Protein AF-A0A2U9PX08-F1 (afdb_monomer)

Radius of gyration: 21.11 Å; Cα contacts (8 Å, |Δi|>4): 471; chains: 1; bounding box: 50×36×56 Å

pLDDT: mean 86.3, std 11.14, range [47.19, 97.56]

Solvent-accessible surface area (backbone atoms only — not comparable to full-atom values): 11850 Å² total; per-residue (Å²): 97,76,39,88,88,79,72,41,75,40,59,62,77,61,56,97,76,46,43,80,46,73,73,50,68,29,83,61,20,35,36,26,34,36,42,61,94,69,86,61,46,22,31,39,28,20,33,72,70,21,47,73,29,56,65,66,38,71,76,33,41,78,66,84,88,60,79,48,58,55,49,35,34,42,98,86,28,32,38,38,33,45,67,59,29,46,78,67,43,76,44,76,55,55,53,72,47,67,59,90,67,33,39,32,35,23,57,71,76,37,83,90,67,31,44,30,38,30,24,37,61,94,74,50,48,70,59,59,70,29,70,65,62,66,95,24,56,58,49,70,58,100,52,42,34,33,33,27,57,85,58,76,66,41,65,46,28,36,34,34,26,33,69,80,78,57,45,74,75,50,73,41,68,43,85,30,58,51,39,42,54,49,59,57,90,96,41,41,39,31,38,34,35,82,50,83,46,78,45,70,63,53,62,94,93,49,80,58,88,130

Secondary structure (DSSP, 8-state):
-B-TTT-PBPP-S--TT-EEEEEEEETTEEEEEEE-SSS--EEEEEETTS-EEEEEEET-BPPSS-SSS-EEEETTEEEEE-TTS-EEEEE-SSEEEEETTEEEEE-S--SSS--EEEEETTT--EEEEE---GGGEEEE-SSEEEE---STT-SEEEEEEETTT--EEEEEE-SSTT--EEEETTEEEEE-TTS--EEEE--TTSPPP-

Nearest PDB structures (foldseek):
  6l8a-assembly2_D  TM=4.371E-01  e=5.439E-05  Acidithiobacillus ferrooxidans
  5oql-assembly1_O  TM=3.753E-01  e=8.846E-03  Thermochaetoides thermophila DSM 1495
  8cdd-assembly1_B  TM=2.851E-01  e=1.422E-01  Plasmodium falciparum 3D7
  8cde-assembly1_B  TM=2.878E-01  e=8.170E-01  Plasmodium falciparum 3D7
  4dxa-assembly1_B  TM=5.254E-01  e=9.646E+00  Homo sapiens

InterPro domains:
  IPR060380 Conjugation-associated, 9-bladed beta-propeller domain [PF27095] (1-204)

Structure (m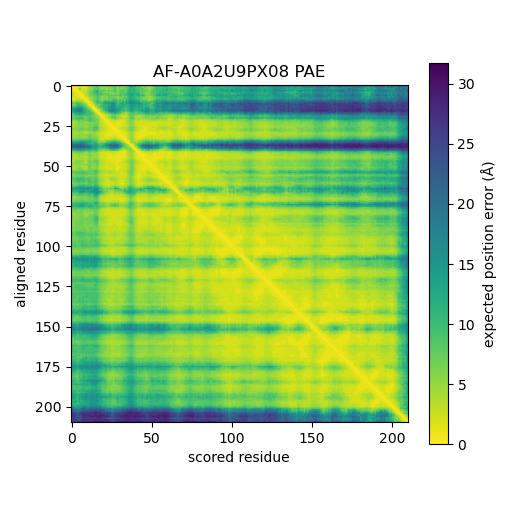mCIF, N/CA/C/O backbone):
data_AF-A0A2U9PX08-F1
#
_entry.id   AF-A0A2U9PX08-F1
#
loop_
_atom_site.group_PDB
_atom_site.id
_atom_site.type_symbol
_atom_site.label_atom_id
_atom_site.label_alt_id
_atom_site.label_comp_id
_atom_site.label_asym_id
_atom_site.label_entity_id
_atom_site.label_seq_id
_atom_site.pdbx_PDB_ins_code
_atom_site.Cartn_x
_atom_site.Cartn_y
_atom_site.Cartn_z
_atom_site.occupancy
_atom_site.B_iso_or_equiv
_atom_site.auth_seq_id
_atom_site.auth_comp_id
_atom_site.auth_asym_id
_atom_site.auth_atom_id
_atom_site.pdbx_PDB_model_num
ATOM 1 N N . MET A 1 1 ? 24.621 -6.751 -8.011 1.00 70.06 1 MET A N 1
ATOM 2 C CA . MET A 1 1 ? 23.696 -6.882 -6.849 1.00 70.06 1 MET A CA 1
ATOM 3 C C . MET A 1 1 ? 23.942 -8.217 -6.136 1.00 70.06 1 MET A C 1
ATOM 5 O O . MET A 1 1 ? 24.399 -9.135 -6.801 1.00 70.06 1 MET A O 1
ATOM 9 N N . PHE A 1 2 ? 23.685 -8.360 -4.828 1.00 70.12 2 PHE A N 1
ATOM 10 C CA . PHE A 1 2 ? 23.880 -9.628 -4.092 1.00 70.12 2 PHE A CA 1
ATOM 11 C C . PHE A 1 2 ? 22.540 -10.295 -3.751 1.00 70.12 2 PHE A C 1
ATOM 13 O O . PHE A 1 2 ? 21.652 -9.651 -3.194 1.00 70.12 2 PHE A O 1
ATOM 20 N N . SER A 1 3 ? 22.400 -11.581 -4.066 1.00 70.69 3 SER A N 1
ATOM 21 C CA . SER A 1 3 ? 21.234 -12.394 -3.724 1.00 70.69 3 SER A CA 1
ATOM 22 C C . SER A 1 3 ? 21.350 -12.927 -2.298 1.00 70.69 3 SER A C 1
ATOM 24 O O . SER A 1 3 ? 22.231 -13.724 -1.982 1.00 70.69 3 SER A O 1
ATOM 26 N N . VAL A 1 4 ? 20.409 -12.545 -1.434 1.00 74.94 4 VAL A N 1
ATOM 27 C CA . VAL A 1 4 ? 20.321 -13.072 -0.060 1.00 74.94 4 VAL A CA 1
ATOM 28 C C . VAL A 1 4 ? 19.767 -14.499 0.006 1.00 74.94 4 VAL A C 1
ATOM 30 O O . VAL A 1 4 ? 19.916 -15.162 1.026 1.00 74.94 4 VAL A O 1
ATOM 33 N N . LYS A 1 5 ? 19.135 -14.987 -1.071 1.00 74.69 5 LYS A N 1
ATOM 34 C CA . LYS A 1 5 ? 18.550 -16.335 -1.126 1.00 74.69 5 LYS A CA 1
ATOM 35 C C . LYS A 1 5 ? 19.620 -17.419 -1.258 1.00 74.69 5 LYS A C 1
ATOM 37 O O . LYS A 1 5 ? 19.486 -18.480 -0.659 1.00 74.69 5 LYS A O 1
ATOM 42 N N . ASP A 1 6 ? 20.640 -17.170 -2.076 1.00 78.94 6 ASP A N 1
ATOM 43 C CA . ASP A 1 6 ? 21.653 -18.166 -2.448 1.00 78.94 6 ASP A CA 1
ATOM 44 C C . ASP A 1 6 ? 23.100 -17.645 -2.406 1.00 78.94 6 ASP A C 1
ATOM 46 O O . ASP A 1 6 ? 24.027 -18.371 -2.761 1.00 78.94 6 ASP A O 1
ATOM 50 N N . GLY A 1 7 ? 23.313 -16.410 -1.947 1.00 75.12 7 GLY A N 1
ATOM 51 C CA . GLY A 1 7 ? 24.638 -15.846 -1.700 1.00 75.12 7 GLY A CA 1
ATOM 52 C C . GLY A 1 7 ? 25.426 -15.476 -2.957 1.00 75.12 7 GLY A C 1
ATOM 53 O O . GLY A 1 7 ? 26.641 -15.286 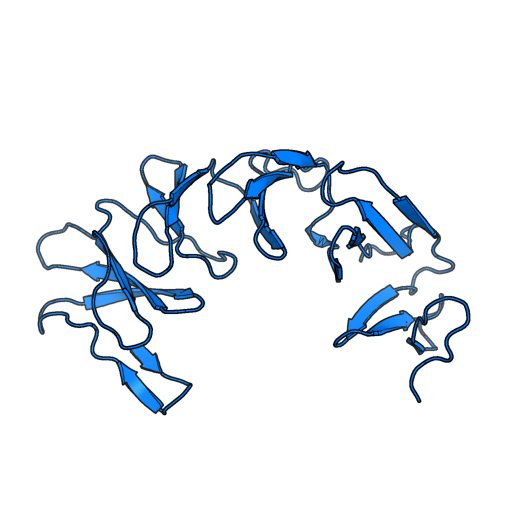-2.885 1.00 75.12 7 GLY A O 1
ATOM 54 N N . LYS A 1 8 ? 24.772 -15.408 -4.120 1.00 78.19 8 LYS A N 1
ATOM 55 C CA . LYS A 1 8 ? 25.436 -15.115 -5.393 1.00 78.19 8 LYS A CA 1
ATOM 56 C C . LYS A 1 8 ? 25.417 -13.631 -5.719 1.00 78.19 8 LYS A C 1
ATOM 58 O O . LYS A 1 8 ? 24.440 -12.928 -5.461 1.00 78.19 8 LYS A O 1
ATOM 63 N N . VAL A 1 9 ? 26.484 -13.165 -6.360 1.00 75.75 9 VAL A N 1
ATOM 64 C CA . VAL A 1 9 ? 26.458 -11.883 -7.066 1.00 75.75 9 VAL A CA 1
ATOM 65 C C . VAL A 1 9 ? 25.678 -12.096 -8.359 1.00 75.75 9 VAL A C 1
ATOM 67 O O . VAL A 1 9 ? 26.044 -12.935 -9.179 1.00 75.75 9 VAL A O 1
ATOM 70 N N . LEU A 1 10 ? 24.579 -11.367 -8.512 1.00 67.56 10 LEU A N 1
ATOM 71 C CA . LEU A 1 10 ? 23.796 -11.354 -9.738 1.00 67.56 10 LEU A CA 1
ATOM 72 C C . LEU A 1 10 ? 24.551 -10.527 -10.776 1.00 67.56 10 LEU A C 1
ATOM 74 O O . LEU A 1 10 ? 24.840 -9.350 -10.530 1.00 67.56 10 LEU A O 1
ATOM 78 N N . HIS A 1 11 ? 24.865 -11.164 -11.904 1.00 64.62 11 HIS A N 1
ATOM 79 C CA . HIS A 1 11 ? 25.290 -10.476 -13.114 1.00 64.62 11 HIS A CA 1
ATOM 80 C C . HIS A 1 11 ? 24.052 -9.848 -13.745 1.00 64.62 11 HIS A C 1
ATOM 82 O O . HIS A 1 11 ? 23.094 -10.534 -14.074 1.00 64.62 11 HIS A O 1
ATOM 88 N N . ASP A 1 12 ? 24.084 -8.537 -13.892 1.00 61.31 12 ASP A N 1
ATOM 89 C CA . ASP A 1 12 ? 22.998 -7.684 -14.376 1.00 61.31 12 ASP A CA 1
ATOM 90 C C . ASP A 1 12 ? 22.894 -7.640 -15.911 1.00 61.31 12 ASP A C 1
ATOM 92 O O . ASP A 1 12 ? 22.324 -6.714 -16.483 1.00 61.31 12 ASP A O 1
ATOM 96 N N . GLY A 1 13 ? 23.498 -8.606 -16.612 1.00 59.12 13 GLY A N 1
ATOM 97 C CA . GLY A 1 13 ? 23.546 -8.640 -18.077 1.00 59.12 13 GLY A CA 1
ATOM 98 C C . GLY A 1 13 ? 24.066 -7.346 -18.721 1.00 59.12 13 GLY A C 1
ATOM 99 O O . GLY A 1 13 ? 23.763 -7.089 -19.886 1.00 59.12 13 GLY A O 1
ATOM 100 N N . SER A 1 14 ? 24.765 -6.499 -17.963 1.00 58.88 14 SER A N 1
ATOM 101 C CA . SER A 1 14 ? 25.276 -5.211 -18.405 1.00 58.88 14 SER A CA 1
ATOM 102 C C . SER A 1 14 ? 26.710 -5.366 -18.917 1.00 58.88 14 SER A C 1
ATOM 104 O O . SER A 1 14 ? 27.439 -6.272 -18.504 1.00 58.88 14 SER A O 1
ATOM 106 N N . THR A 1 15 ? 27.094 -4.576 -19.921 1.00 56.53 15 THR A N 1
ATOM 107 C CA . THR A 1 15 ? 28.478 -4.574 -20.423 1.00 56.53 15 THR A CA 1
ATOM 108 C C . THR A 1 15 ? 29.407 -3.979 -19.364 1.00 56.53 15 THR A C 1
ATOM 110 O O . THR A 1 15 ? 28.940 -3.214 -18.534 1.00 56.53 15 THR A O 1
ATOM 113 N N . GLU A 1 16 ? 30.717 -4.264 -19.378 1.00 54.81 16 GLU A N 1
ATOM 114 C CA . GLU A 1 16 ? 31.659 -3.752 -18.349 1.00 54.81 16 GLU A CA 1
ATOM 115 C C . GLU A 1 16 ? 31.644 -2.217 -18.173 1.00 54.81 16 GLU A C 1
ATOM 117 O O . GLU A 1 16 ? 32.112 -1.700 -17.161 1.00 54.81 16 GLU A O 1
ATOM 122 N N . SER A 1 17 ? 31.112 -1.490 -19.158 1.00 55.06 17 SER A N 1
ATOM 123 C CA . SER A 1 17 ? 30.912 -0.044 -19.138 1.00 55.06 17 SER A CA 1
ATOM 124 C C . SER A 1 17 ? 29.630 0.435 -18.452 1.00 55.06 17 SER A C 1
ATOM 126 O O . SER A 1 17 ? 29.559 1.601 -18.083 1.00 55.06 17 SER A O 1
ATOM 128 N N . ASP A 1 18 ? 28.616 -0.419 -18.332 1.00 66.81 18 ASP A N 1
ATOM 129 C CA . ASP A 1 18 ? 27.325 -0.058 -17.758 1.00 66.81 18 ASP A CA 1
ATOM 130 C C . ASP A 1 18 ? 27.451 -0.066 -16.232 1.00 66.81 18 ASP A C 1
ATOM 132 O O . ASP A 1 18 ? 27.922 -1.032 -15.626 1.00 66.81 18 ASP A O 1
ATOM 136 N N . ARG A 1 19 ? 27.009 1.011 -15.582 1.00 73.19 19 ARG A N 1
ATOM 137 C CA . ARG A 1 19 ? 26.983 1.082 -14.117 1.00 73.19 19 ARG A CA 1
ATOM 138 C C . ARG A 1 19 ? 25.548 1.042 -13.631 1.00 73.19 19 ARG A C 1
ATOM 140 O O . ARG A 1 19 ? 24.747 1.912 -13.966 1.00 73.19 19 ARG A O 1
ATOM 147 N N . LEU A 1 20 ? 25.238 0.042 -12.803 1.00 75.31 20 LEU A N 1
ATOM 148 C CA . LEU A 1 20 ? 24.011 0.061 -12.020 1.00 75.31 20 LEU A CA 1
ATOM 149 C C . LEU A 1 20 ? 24.124 1.108 -10.923 1.00 75.31 20 LEU A C 1
ATOM 151 O O . LEU A 1 20 ? 24.948 1.004 -10.010 1.00 75.31 20 LEU A O 1
ATOM 155 N N . GLU A 1 21 ? 23.235 2.077 -10.993 1.00 79.06 21 GLU A N 1
ATOM 156 C CA . GLU A 1 21 ? 22.951 2.978 -9.899 1.00 79.06 21 GLU A CA 1
ATOM 157 C C . GLU A 1 21 ? 21.673 2.534 -9.177 1.00 79.06 21 GLU A C 1
ATOM 159 O O . GLU A 1 21 ? 21.180 1.420 -9.380 1.00 79.06 21 GLU A O 1
ATOM 164 N N . ARG A 1 22 ? 21.187 3.394 -8.271 1.00 84.94 22 ARG A N 1
ATOM 165 C CA . ARG A 1 22 ? 19.960 3.269 -7.466 1.00 84.94 22 ARG A CA 1
ATOM 166 C C . ARG A 1 22 ? 19.062 2.098 -7.873 1.00 84.94 22 ARG A C 1
ATOM 168 O O . ARG A 1 22 ? 18.506 2.078 -8.967 1.00 84.94 22 ARG A O 1
ATOM 175 N N . THR A 1 23 ? 18.893 1.146 -6.963 1.00 86.88 23 THR A N 1
ATOM 176 C CA . THR A 1 23 ? 18.133 -0.079 -7.213 1.00 86.88 23 THR A CA 1
ATOM 177 C C . THR A 1 23 ? 16.859 -0.113 -6.377 1.00 86.88 23 THR A C 1
ATOM 179 O O . THR A 1 23 ? 16.884 0.198 -5.187 1.00 86.88 23 THR A O 1
ATOM 182 N N . LEU A 1 24 ? 15.760 -0.542 -6.991 1.00 88.69 24 LEU A N 1
ATOM 183 C CA . LEU A 1 24 ? 14.488 -0.843 -6.348 1.00 88.69 24 LEU A CA 1
ATOM 184 C C . LEU A 1 24 ? 14.199 -2.340 -6.488 1.00 88.69 24 LEU A C 1
ATOM 186 O O . LEU A 1 24 ? 14.010 -2.837 -7.596 1.00 88.69 24 LEU A O 1
ATOM 190 N N . VAL A 1 25 ? 14.154 -3.057 -5.367 1.00 88.19 25 VAL A N 1
ATOM 191 C CA . VAL A 1 25 ? 13.872 -4.500 -5.334 1.00 88.19 25 VAL A CA 1
ATOM 192 C C . VAL A 1 25 ? 12.384 -4.735 -5.083 1.00 88.19 25 VAL A C 1
ATOM 194 O O . VAL A 1 25 ? 11.775 -4.063 -4.251 1.00 88.19 25 VAL A O 1
ATOM 197 N N . TYR A 1 26 ? 11.806 -5.711 -5.776 1.00 88.44 26 TYR A N 1
ATOM 198 C CA . TYR A 1 26 ? 10.413 -6.133 -5.622 1.00 88.44 26 TYR A CA 1
ATOM 199 C C . TYR A 1 26 ? 10.301 -7.661 -5.745 1.00 88.44 26 TYR A C 1
ATOM 201 O O . TYR A 1 26 ? 11.224 -8.315 -6.240 1.00 88.44 26 TYR A O 1
ATOM 209 N N . PRO A 1 27 ? 9.198 -8.287 -5.295 1.00 87.00 27 PRO A N 1
ATOM 210 C CA . PRO A 1 27 ? 9.002 -9.718 -5.488 1.00 87.00 27 PRO A CA 1
ATOM 211 C C . PRO A 1 27 ? 9.137 -10.101 -6.968 1.00 87.00 27 PRO A C 1
ATOM 213 O O . PRO A 1 27 ? 8.410 -9.598 -7.818 1.00 87.00 27 PRO A O 1
ATOM 216 N N . GLY A 1 28 ? 10.082 -10.992 -7.273 1.00 87.94 28 GLY A N 1
ATOM 217 C CA . GLY A 1 28 ? 10.334 -11.482 -8.631 1.00 87.94 28 GLY A CA 1
ATOM 218 C C . GLY A 1 28 ? 11.472 -10.796 -9.392 1.00 87.94 28 GLY A C 1
ATOM 219 O O . GLY A 1 28 ? 11.877 -11.332 -10.422 1.00 87.94 28 GLY A O 1
ATOM 220 N N . GLY A 1 29 ? 12.047 -9.696 -8.892 1.00 91.12 29 GLY A N 1
ATOM 221 C CA . GLY A 1 29 ? 13.119 -9.001 -9.607 1.00 91.12 29 GLY A CA 1
ATOM 222 C C . GLY A 1 29 ? 13.560 -7.679 -8.986 1.00 91.12 29 GLY A C 1
ATOM 223 O O . GLY A 1 29 ? 13.427 -7.443 -7.784 1.00 91.12 29 GLY A O 1
ATOM 224 N N . PHE A 1 30 ? 14.131 -6.817 -9.818 1.00 90.81 30 PHE A N 1
ATOM 225 C CA . PHE A 1 30 ? 14.528 -5.468 -9.432 1.00 90.81 30 PHE A CA 1
ATOM 226 C C . PHE A 1 30 ? 14.553 -4.533 -10.639 1.00 90.81 30 PHE A C 1
ATOM 228 O O . PHE A 1 30 ? 14.651 -4.957 -11.788 1.00 90.81 30 PHE A O 1
ATOM 235 N N . ALA A 1 31 ? 14.449 -3.238 -10.380 1.00 91.88 31 ALA A N 1
ATOM 236 C CA . ALA A 1 31 ? 14.697 -2.194 -11.361 1.00 91.88 31 ALA A CA 1
ATOM 237 C C . ALA A 1 31 ? 15.892 -1.368 -10.903 1.00 91.88 31 ALA A C 1
ATOM 239 O O . ALA A 1 31 ? 16.093 -1.172 -9.703 1.00 91.88 31 ALA A O 1
ATOM 240 N N . ALA A 1 32 ? 16.684 -0.881 -11.844 1.00 90.69 32 ALA A N 1
ATOM 241 C CA . ALA A 1 32 ? 17.832 -0.048 -11.539 1.00 90.69 32 ALA A CA 1
ATOM 242 C C . ALA A 1 32 ? 17.989 1.053 -12.575 1.00 90.69 32 ALA A C 1
ATOM 244 O O . ALA A 1 32 ? 17.599 0.902 -13.734 1.00 90.69 32 ALA A O 1
ATOM 245 N N . HIS A 1 33 ? 18.594 2.146 -12.140 1.00 89.44 33 HIS A N 1
ATOM 246 C CA . HIS A 1 33 ? 19.175 3.104 -13.061 1.00 89.44 33 HIS A CA 1
ATOM 247 C C . HIS A 1 33 ? 20.414 2.483 -13.705 1.00 89.44 33 HIS A C 1
ATOM 249 O O . HIS A 1 33 ? 21.258 1.925 -13.005 1.00 89.44 33 HIS A O 1
ATOM 255 N N . VAL A 1 34 ? 20.509 2.560 -15.027 1.00 86.62 34 VAL A N 1
ATOM 256 C CA . VAL A 1 34 ? 21.685 2.126 -15.781 1.00 86.62 34 VAL A CA 1
ATOM 257 C C . VAL A 1 34 ? 22.264 3.349 -16.469 1.00 86.62 34 VAL A C 1
ATOM 259 O O . VAL A 1 34 ? 21.615 3.923 -17.344 1.00 86.62 34 VAL A O 1
ATOM 262 N N . ASP A 1 35 ? 23.475 3.723 -16.071 1.00 77.62 35 ASP A N 1
ATOM 263 C CA . ASP A 1 35 ? 24.288 4.692 -16.800 1.00 77.62 35 ASP A CA 1
ATOM 264 C C . ASP A 1 35 ? 24.955 3.978 -17.983 1.00 77.62 35 ASP A C 1
ATOM 266 O O . ASP A 1 35 ? 25.665 2.983 -17.796 1.00 77.62 35 ASP A O 1
ATOM 270 N N . ARG A 1 36 ? 24.679 4.461 -19.199 1.00 69.06 36 ARG A N 1
ATOM 271 C CA . ARG A 1 36 ? 25.227 3.942 -20.457 1.00 69.06 36 ARG A CA 1
ATOM 272 C C . ARG A 1 36 ? 26.148 4.958 -21.135 1.00 69.06 36 ARG A C 1
ATOM 274 O O . ARG A 1 36 ? 25.982 5.184 -22.322 1.00 69.06 36 ARG A O 1
ATOM 281 N N . ASN A 1 37 ? 27.110 5.562 -20.437 1.00 61.69 37 ASN A N 1
ATOM 282 C CA . ASN A 1 37 ? 28.223 6.352 -21.014 1.00 61.69 37 ASN A CA 1
ATOM 283 C C . ASN A 1 37 ? 27.863 7.530 -21.966 1.00 61.69 37 ASN A C 1
ATOM 285 O O . ASN A 1 37 ? 28.784 8.177 -22.461 1.00 61.69 37 ASN A O 1
ATOM 289 N N . ASP A 1 38 ? 26.583 7.812 -22.225 1.00 57.09 38 ASP A N 1
ATOM 290 C CA . ASP A 1 38 ? 26.082 8.750 -23.246 1.00 57.09 38 ASP A CA 1
ATOM 291 C C . ASP A 1 38 ? 24.855 9.537 -22.718 1.00 57.09 38 ASP A C 1
ATOM 293 O O . ASP A 1 38 ? 23.888 9.777 -23.433 1.00 57.09 38 ASP A O 1
ATOM 297 N N . ASP A 1 39 ? 24.886 9.893 -21.426 1.00 55.16 39 ASP A N 1
ATOM 298 C CA . ASP A 1 39 ? 23.935 10.745 -20.675 1.00 55.16 39 ASP A CA 1
ATOM 299 C C . ASP A 1 39 ? 22.464 10.281 -20.554 1.00 55.16 39 ASP A C 1
ATOM 301 O O . ASP A 1 39 ? 21.722 10.812 -19.723 1.00 55.16 39 ASP A O 1
ATOM 305 N N . ASP A 1 40 ? 22.034 9.247 -21.277 1.00 67.31 40 ASP A N 1
ATOM 306 C CA . ASP A 1 40 ? 20.681 8.695 -21.141 1.00 67.31 40 ASP A CA 1
ATOM 307 C C . ASP A 1 40 ? 20.589 7.754 -19.923 1.00 67.31 40 ASP A C 1
ATOM 309 O O . ASP A 1 40 ? 20.693 6.526 -20.041 1.00 67.31 40 ASP A O 1
ATOM 313 N N . LEU A 1 41 ? 20.366 8.319 -18.732 1.00 75.25 41 LEU A N 1
ATOM 314 C CA . LEU A 1 41 ? 20.005 7.543 -17.543 1.00 75.25 41 LEU A CA 1
ATOM 315 C C . LEU A 1 41 ? 18.663 6.844 -17.795 1.00 75.25 41 LEU A C 1
ATOM 317 O O . LEU A 1 41 ? 17.606 7.478 -17.857 1.00 75.25 41 LEU A O 1
ATOM 321 N N . VAL A 1 42 ? 18.695 5.521 -17.933 1.00 88.44 42 VAL A N 1
ATOM 322 C CA . VAL A 1 42 ? 17.487 4.720 -18.154 1.00 88.44 42 VAL A CA 1
ATOM 323 C C . VAL A 1 42 ? 17.156 3.881 -16.934 1.00 88.44 42 VAL A C 1
ATOM 325 O O . VAL A 1 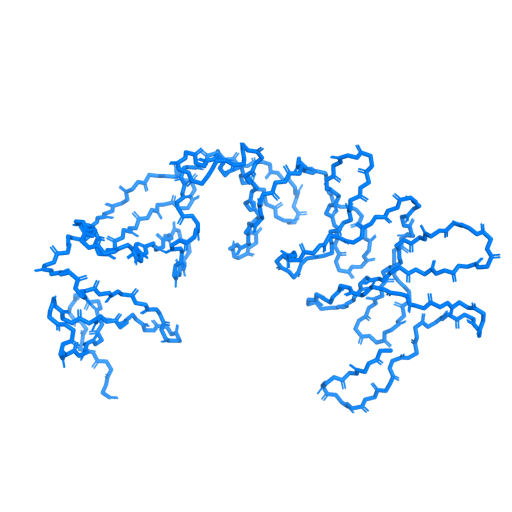42 ? 18.042 3.353 -16.262 1.00 88.44 42 VAL A O 1
ATOM 328 N N . VAL A 1 43 ? 15.865 3.677 -16.685 1.00 91.69 43 VAL A N 1
ATOM 329 C CA . VAL A 1 43 ? 15.422 2.615 -15.780 1.00 91.69 43 VAL A CA 1
ATOM 330 C C . VAL A 1 43 ? 15.358 1.308 -16.560 1.00 91.69 43 VAL A C 1
ATOM 332 O O . VAL A 1 43 ? 14.620 1.204 -17.539 1.00 91.69 43 VAL A O 1
ATOM 335 N N . GLN A 1 44 ? 16.108 0.302 -16.120 1.00 92.12 44 GLN A N 1
ATOM 336 C CA . GLN A 1 44 ? 16.077 -1.059 -16.653 1.00 92.12 44 GLN A CA 1
ATOM 337 C C . GLN A 1 44 ? 15.483 -2.018 -15.619 1.00 92.12 44 GLN A C 1
ATOM 339 O O . GLN A 1 44 ? 15.792 -1.923 -14.430 1.00 92.12 44 GLN A O 1
ATOM 344 N N . PHE A 1 45 ? 14.670 -2.969 -16.082 1.00 93.06 45 PHE A N 1
ATOM 345 C CA . PHE A 1 45 ? 14.112 -4.039 -15.256 1.00 93.06 45 PHE A CA 1
ATOM 346 C C . PHE A 1 45 ? 14.890 -5.339 -15.438 1.00 93.06 45 PHE A C 1
ATOM 348 O O . PHE A 1 45 ? 15.388 -5.639 -16.531 1.00 93.06 45 PHE A O 1
ATOM 355 N N . PHE A 1 46 ? 14.964 -6.103 -14.354 1.00 91.12 46 PHE A N 1
ATOM 356 C CA . PHE A 1 46 ? 15.668 -7.368 -14.268 1.00 91.12 46 PHE A CA 1
ATOM 357 C C . PHE A 1 46 ? 14.838 -8.393 -13.499 1.00 91.12 46 PHE A C 1
ATOM 359 O O . PHE A 1 46 ? 14.195 -8.065 -12.499 1.00 91.12 46 PHE A O 1
ATOM 366 N N . ASP A 1 47 ? 14.891 -9.647 -13.936 1.00 90.50 47 ASP A N 1
ATOM 367 C CA . ASP A 1 47 ? 14.307 -10.761 -13.196 1.00 90.50 47 ASP A CA 1
ATOM 368 C C . ASP A 1 47 ? 15.116 -11.094 -11.925 1.00 90.50 47 ASP A C 1
ATOM 370 O O . ASP A 1 47 ? 16.198 -10.560 -11.664 1.00 90.50 47 ASP A O 1
ATOM 374 N N . SER A 1 48 ? 14.608 -12.028 -11.118 1.00 88.00 48 SER A N 1
ATOM 375 C CA . SER A 1 48 ? 15.272 -12.471 -9.880 1.00 88.00 48 SER A CA 1
ATOM 376 C C . SER A 1 48 ? 16.663 -13.098 -10.069 1.00 88.00 48 SER A C 1
ATOM 378 O O . SER A 1 48 ? 17.367 -13.321 -9.085 1.00 88.00 48 SER A O 1
ATOM 380 N N . THR A 1 49 ? 17.051 -13.409 -11.306 1.00 85.56 49 THR A N 1
ATOM 381 C CA . THR A 1 49 ? 18.352 -13.985 -11.665 1.00 85.56 49 THR A CA 1
ATOM 382 C C . THR A 1 49 ? 19.306 -12.968 -12.295 1.00 85.56 49 THR A C 1
ATOM 384 O O . THR A 1 49 ? 20.469 -13.297 -12.512 1.00 85.56 49 THR A O 1
ATOM 387 N N . GLY A 1 50 ? 18.856 -11.726 -12.510 1.00 85.19 50 GLY A N 1
ATOM 388 C CA . GLY A 1 50 ? 19.655 -10.640 -13.079 1.00 85.19 50 GLY A CA 1
ATOM 389 C C . GLY A 1 50 ? 19.536 -10.483 -14.594 1.00 85.19 50 GLY A C 1
ATOM 390 O O . GLY A 1 50 ? 20.220 -9.630 -15.157 1.00 85.19 50 GLY A O 1
ATOM 391 N N . ASN A 1 51 ? 18.669 -11.241 -15.273 1.00 87.56 51 ASN A N 1
ATOM 392 C CA . ASN A 1 51 ? 18.471 -11.049 -16.711 1.00 87.56 51 ASN A CA 1
ATOM 393 C C . ASN A 1 51 ? 17.585 -9.836 -16.967 1.00 87.56 51 ASN A C 1
ATOM 395 O O . ASN A 1 51 ? 16.592 -9.634 -16.270 1.00 87.56 51 ASN A O 1
ATOM 399 N N . ARG A 1 52 ? 17.905 -9.069 -18.013 1.00 90.38 52 ARG A N 1
ATOM 400 C CA . ARG A 1 52 ? 17.065 -7.958 -18.475 1.00 90.38 52 ARG A CA 1
ATOM 401 C C . ARG A 1 52 ? 15.694 -8.473 -18.914 1.00 90.38 52 ARG A C 1
ATOM 403 O O . ARG A 1 52 ? 15.609 -9.434 -19.678 1.00 90.38 52 ARG A O 1
ATOM 410 N N . VAL A 1 53 ? 14.644 -7.797 -18.465 1.00 91.69 53 VAL A N 1
ATOM 411 C CA . VAL A 1 53 ? 13.252 -8.039 -18.866 1.00 91.69 53 VAL A CA 1
ATOM 412 C C . VAL A 1 53 ? 12.581 -6.716 -19.222 1.00 91.69 53 VAL A C 1
ATOM 414 O O . VAL A 1 53 ? 12.974 -5.667 -18.710 1.00 91.69 53 VAL A O 1
ATOM 417 N N . GLY A 1 54 ? 11.586 -6.771 -20.107 1.00 89.38 54 GLY A N 1
ATOM 418 C CA . GLY A 1 54 ? 10.831 -5.600 -20.548 1.00 89.38 54 GLY A CA 1
ATOM 419 C C . GLY A 1 54 ? 11.667 -4.514 -21.232 1.00 89.38 54 GLY A C 1
ATOM 420 O O . GLY A 1 54 ? 12.865 -4.665 -21.491 1.00 89.38 54 GLY A O 1
ATOM 421 N N . ASP A 1 55 ? 11.001 -3.402 -21.523 1.00 88.19 55 ASP A N 1
ATOM 422 C CA . ASP A 1 55 ? 11.619 -2.237 -22.150 1.00 88.19 55 ASP A CA 1
ATOM 423 C C . ASP A 1 55 ? 12.222 -1.302 -21.093 1.00 88.19 55 ASP A C 1
ATOM 425 O O . ASP A 1 55 ? 11.683 -1.145 -19.994 1.00 88.19 55 ASP A O 1
ATOM 429 N N . SER A 1 56 ? 13.340 -0.649 -21.426 1.00 89.00 56 SER A N 1
ATOM 430 C CA . SER A 1 56 ? 13.900 0.405 -20.575 1.00 89.00 56 SER A CA 1
ATOM 431 C C . SER A 1 56 ? 13.030 1.668 -20.639 1.00 89.00 56 SER A C 1
ATOM 433 O O . SER A 1 56 ? 12.534 2.034 -21.706 1.00 89.00 56 SER A O 1
ATOM 435 N N . VAL A 1 57 ? 12.911 2.390 -19.525 1.00 90.44 57 VAL A N 1
ATOM 436 C CA . VAL A 1 57 ? 12.237 3.697 -19.477 1.00 90.44 57 VAL A CA 1
ATOM 437 C C . VAL A 1 57 ? 13.287 4.799 -19.545 1.00 90.44 57 VAL A C 1
ATOM 439 O O . VAL A 1 57 ? 14.122 4.909 -18.646 1.00 90.44 57 VAL A O 1
ATOM 442 N N . ARG A 1 58 ? 13.251 5.603 -20.611 1.00 88.44 58 ARG A N 1
ATOM 443 C CA . ARG A 1 58 ? 14.089 6.804 -20.750 1.00 88.44 58 ARG A CA 1
ATOM 444 C C . ARG A 1 58 ? 13.554 7.935 -19.884 1.00 88.44 58 ARG A C 1
ATOM 446 O O . ARG A 1 58 ? 12.348 7.987 -19.646 1.00 88.44 58 ARG A O 1
ATOM 453 N N . ASP A 1 59 ? 14.455 8.787 -19.401 1.00 85.69 59 ASP A N 1
ATOM 454 C CA . ASP A 1 59 ? 14.139 9.920 -18.518 1.00 85.69 59 ASP A CA 1
ATOM 455 C C . ASP A 1 59 ? 13.316 9.514 -17.279 1.00 85.69 59 ASP A C 1
ATOM 457 O O . ASP A 1 59 ? 12.568 10.298 -16.692 1.00 85.69 59 ASP A O 1
ATOM 461 N N . GLY A 1 60 ? 13.428 8.240 -16.895 1.00 87.69 60 GLY A N 1
ATOM 462 C CA . GLY A 1 60 ? 12.706 7.646 -15.787 1.00 87.69 60 GLY A CA 1
ATOM 463 C C . GLY A 1 60 ? 13.481 7.792 -14.485 1.00 87.69 60 GLY A C 1
ATOM 464 O O . GLY A 1 60 ? 14.709 7.775 -14.464 1.00 87.69 60 GLY A O 1
ATOM 465 N N . SER A 1 61 ? 12.759 7.870 -13.371 1.00 89.94 61 SER A N 1
ATOM 466 C CA . SER A 1 61 ? 13.368 7.843 -12.042 1.00 89.94 61 SER A CA 1
ATOM 467 C C . SER A 1 61 ? 12.681 6.845 -11.122 1.00 89.94 61 SER A C 1
ATOM 469 O O . SER A 1 61 ? 11.452 6.805 -11.041 1.00 89.94 61 SER A O 1
ATOM 471 N N . LEU A 1 62 ? 13.463 6.062 -10.386 1.00 89.56 62 LEU A N 1
ATOM 472 C CA . LEU A 1 62 ? 12.954 5.185 -9.335 1.00 89.56 62 LEU A CA 1
ATOM 473 C C . LEU A 1 62 ? 12.602 6.013 -8.086 1.00 89.56 62 LEU A C 1
ATOM 475 O O . LEU A 1 62 ? 13.496 6.657 -7.535 1.00 89.56 62 LEU A O 1
ATOM 479 N N . PRO A 1 63 ? 11.337 6.030 -7.622 1.00 85.75 63 PRO A N 1
ATOM 480 C CA . PRO A 1 63 ? 10.964 6.747 -6.407 1.00 85.75 63 PRO A CA 1
ATOM 481 C C . PRO A 1 63 ? 11.459 6.028 -5.141 1.00 85.75 63 PRO A C 1
ATOM 483 O O . PRO A 1 63 ? 11.601 4.806 -5.119 1.00 85.75 63 PRO A O 1
ATOM 486 N N . ASP A 1 64 ? 11.680 6.786 -4.062 1.00 80.19 64 ASP A N 1
ATOM 487 C CA . ASP A 1 64 ? 11.911 6.213 -2.730 1.00 80.19 64 ASP A CA 1
ATOM 488 C C . ASP A 1 64 ? 10.616 5.659 -2.138 1.00 80.19 64 ASP A C 1
ATOM 490 O O . ASP A 1 64 ? 9.536 6.205 -2.361 1.00 80.19 64 ASP A O 1
ATOM 494 N N . GLY A 1 65 ? 10.739 4.609 -1.321 1.00 70.62 65 GLY A N 1
ATOM 495 C CA . GLY A 1 65 ? 9.648 4.159 -0.456 1.00 70.62 65 GLY A CA 1
ATOM 496 C C . GLY A 1 65 ? 8.434 3.602 -1.200 1.00 70.62 65 GLY A C 1
ATOM 497 O O . GLY A 1 65 ? 7.305 3.795 -0.752 1.00 70.62 65 GLY A O 1
ATOM 498 N N . THR A 1 66 ? 8.636 2.922 -2.332 1.00 78.62 66 THR A N 1
ATOM 499 C CA . THR A 1 66 ? 7.535 2.237 -3.016 1.00 78.62 66 THR A CA 1
ATOM 500 C C . THR A 1 66 ? 7.181 0.928 -2.297 1.00 78.62 66 THR A C 1
ATOM 502 O O . THR A 1 66 ? 8.050 0.291 -1.695 1.00 78.62 66 THR A O 1
ATOM 505 N N . PRO A 1 67 ? 5.915 0.482 -2.357 1.00 79.06 67 PRO A N 1
ATOM 506 C CA . PRO A 1 67 ? 5.441 -0.699 -1.630 1.00 79.06 67 PRO A CA 1
ATOM 507 C C . PRO A 1 67 ? 5.890 -2.050 -2.236 1.00 79.06 67 PRO A C 1
ATOM 509 O O . PRO A 1 67 ? 5.131 -3.010 -2.258 1.00 79.06 67 PRO A O 1
ATOM 512 N N . GLY A 1 68 ? 7.127 -2.158 -2.732 1.00 81.88 68 GLY A N 1
ATOM 513 C CA . GLY A 1 68 ? 7.632 -3.391 -3.348 1.00 81.88 68 GLY A CA 1
ATOM 514 C C . GLY A 1 68 ? 7.015 -3.676 -4.719 1.00 81.88 68 GLY A C 1
ATOM 515 O O . GLY A 1 68 ? 6.859 -4.835 -5.092 1.00 81.88 68 GLY A O 1
ATOM 516 N N . LEU A 1 69 ? 6.665 -2.626 -5.468 1.00 87.62 69 LEU A N 1
ATOM 517 C CA . LEU A 1 69 ? 6.264 -2.706 -6.874 1.00 87.62 69 LEU A CA 1
ATOM 518 C C . LEU A 1 69 ? 7.302 -2.036 -7.773 1.00 87.62 69 LEU A C 1
ATOM 520 O O . LEU A 1 69 ? 7.914 -1.049 -7.349 1.00 87.62 69 LEU A O 1
ATOM 524 N N . PRO A 1 70 ? 7.441 -2.484 -9.031 1.00 91.19 70 PRO A N 1
ATOM 525 C CA . PRO A 1 70 ? 8.212 -1.763 -10.028 1.00 91.19 70 PRO A CA 1
ATOM 526 C C . PRO A 1 70 ? 7.440 -0.505 -10.450 1.00 91.19 70 PRO A C 1
ATOM 528 O O . PRO A 1 70 ? 6.510 -0.556 -11.256 1.00 91.19 70 PRO A O 1
ATOM 531 N N . ILE A 1 71 ? 7.816 0.633 -9.869 1.00 93.00 71 ILE A N 1
ATOM 532 C CA . ILE A 1 71 ? 7.227 1.941 -10.167 1.00 93.00 71 ILE A CA 1
ATOM 533 C C . ILE A 1 71 ? 8.324 2.859 -10.686 1.00 93.00 71 ILE A C 1
ATOM 535 O O . ILE A 1 71 ? 9.386 2.974 -10.074 1.00 93.00 71 ILE A O 1
ATOM 539 N N . VAL A 1 72 ? 8.041 3.535 -11.795 1.00 93.25 72 VAL A N 1
ATOM 540 C CA . VAL A 1 72 ? 8.924 4.541 -12.389 1.00 93.25 72 VAL A CA 1
ATOM 541 C C . VAL A 1 72 ? 8.193 5.868 -12.440 1.00 93.25 72 VAL A C 1
ATOM 543 O O . VAL A 1 72 ? 7.038 5.937 -12.849 1.00 93.25 72 VAL A O 1
ATOM 546 N N . THR A 1 73 ? 8.870 6.931 -12.035 1.00 91.75 73 THR A N 1
ATOM 547 C CA . THR A 1 73 ? 8.411 8.299 -12.264 1.00 91.75 73 THR A CA 1
ATOM 548 C C . THR A 1 73 ? 8.839 8.715 -13.661 1.00 91.75 73 THR A C 1
ATOM 550 O O . THR A 1 73 ? 10.029 8.664 -13.963 1.00 91.75 73 THR A O 1
ATOM 553 N N . SER A 1 74 ? 7.892 9.121 -14.495 1.00 84.88 74 SER A N 1
ATOM 554 C CA . SER A 1 74 ? 8.136 9.658 -15.836 1.00 84.88 74 SER A CA 1
ATOM 555 C C . SER A 1 74 ? 6.989 10.608 -16.180 1.00 84.88 74 SER A C 1
ATOM 557 O O . SER A 1 74 ? 5.867 10.404 -15.714 1.00 84.88 74 SER A O 1
ATOM 559 N N . ASP A 1 75 ? 7.280 11.695 -16.894 1.00 82.88 75 ASP A N 1
ATOM 560 C CA . ASP A 1 75 ? 6.290 12.698 -17.323 1.00 82.88 75 ASP A CA 1
ATOM 561 C C . ASP A 1 75 ? 5.411 13.279 -16.194 1.00 82.88 75 ASP A C 1
ATOM 563 O O . ASP A 1 75 ? 4.264 13.667 -16.394 1.00 82.88 75 ASP A O 1
ATOM 567 N N . GLY A 1 76 ? 5.952 13.358 -14.974 1.00 84.25 76 GLY A N 1
ATOM 568 C CA . GLY A 1 76 ? 5.242 13.905 -13.812 1.00 84.25 76 GLY A CA 1
ATOM 569 C C . GLY A 1 76 ? 4.242 12.950 -13.147 1.00 84.25 76 GLY A C 1
ATOM 570 O O . GLY A 1 76 ? 3.671 13.314 -12.118 1.00 84.25 76 GLY A O 1
ATOM 571 N N . GLU A 1 77 ?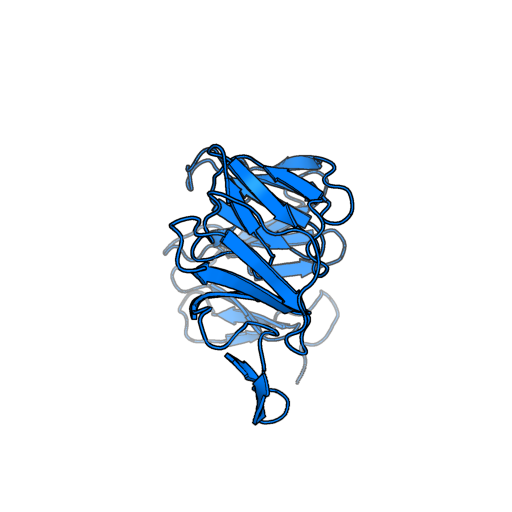 4.094 11.726 -13.650 1.00 91.00 77 GLU A N 1
ATOM 572 C CA . GLU A 1 77 ? 3.236 10.671 -13.102 1.00 91.00 77 GLU A CA 1
ATOM 573 C C . GLU A 1 77 ? 4.061 9.488 -12.579 1.00 91.00 77 GLU A C 1
ATOM 575 O O . GLU A 1 77 ? 5.278 9.402 -12.770 1.00 91.00 77 GLU A O 1
ATOM 580 N N . TYR A 1 78 ? 3.393 8.556 -11.900 1.00 93.38 78 TYR A N 1
ATOM 581 C CA . TYR A 1 78 ? 3.944 7.232 -11.639 1.00 93.38 78 TYR A CA 1
ATOM 582 C C . TYR A 1 78 ? 3.418 6.249 -12.684 1.00 93.38 78 TYR A C 1
ATOM 584 O O . TYR A 1 78 ? 2.217 6.113 -12.883 1.00 93.38 78 TYR A O 1
ATOM 592 N N . SER A 1 79 ? 4.325 5.526 -13.326 1.00 93.62 79 SER A N 1
ATOM 593 C CA . SER A 1 79 ? 4.030 4.375 -14.175 1.00 93.62 79 SER A CA 1
ATOM 594 C C . SER A 1 79 ? 4.259 3.095 -13.375 1.00 93.62 79 SER A C 1
ATOM 596 O O . SER A 1 79 ? 5.350 2.881 -12.841 1.00 93.62 79 SER A O 1
ATOM 598 N N . VAL A 1 80 ? 3.239 2.244 -13.293 1.00 92.88 80 VAL A N 1
ATOM 599 C CA . VAL A 1 80 ? 3.301 0.931 -12.639 1.00 92.88 80 VAL A CA 1
ATOM 600 C C . VAL A 1 80 ? 3.622 -0.126 -13.689 1.00 92.88 80 VAL A C 1
ATOM 602 O O . VAL A 1 80 ? 2.988 -0.175 -14.745 1.00 92.88 80 VAL A O 1
ATOM 605 N N . PHE A 1 81 ? 4.590 -0.988 -13.397 1.00 92.25 81 PHE A N 1
ATOM 606 C CA . PHE A 1 81 ? 5.006 -2.079 -14.273 1.00 92.25 81 PHE A CA 1
ATOM 607 C C . PHE A 1 81 ? 4.767 -3.426 -13.595 1.00 92.25 81 PHE A C 1
ATOM 609 O O . PHE A 1 81 ? 4.741 -3.533 -12.368 1.00 92.25 81 PHE A O 1
ATOM 616 N N . SER A 1 82 ? 4.595 -4.473 -14.396 1.00 89.25 82 SER A N 1
ATOM 617 C CA . SER A 1 82 ? 4.656 -5.847 -13.912 1.00 89.25 82 SER A CA 1
ATOM 618 C C . SER A 1 82 ? 6.100 -6.278 -13.672 1.00 89.25 82 SER A C 1
ATOM 620 O O . SER A 1 82 ? 7.056 -5.629 -14.093 1.00 89.25 82 SER A O 1
ATOM 622 N N . VAL A 1 83 ? 6.254 -7.411 -12.987 1.00 88.62 83 VAL A N 1
ATOM 623 C CA . VAL A 1 83 ? 7.557 -7.994 -12.625 1.00 88.62 83 VAL A CA 1
ATOM 624 C C . VAL A 1 83 ? 8.428 -8.373 -13.831 1.00 88.62 83 VAL A C 1
ATOM 626 O O . VAL A 1 83 ? 9.632 -8.529 -13.685 1.00 88.62 83 VAL A O 1
ATOM 629 N N . ASP A 1 84 ? 7.830 -8.515 -15.014 1.00 88.25 84 ASP A N 1
ATOM 630 C CA . ASP A 1 84 ? 8.500 -8.760 -16.297 1.00 88.25 84 ASP A CA 1
ATOM 631 C C . ASP A 1 84 ? 8.840 -7.461 -17.059 1.00 88.25 84 ASP A C 1
ATOM 633 O O . ASP A 1 84 ? 9.271 -7.515 -18.209 1.00 88.25 84 ASP A O 1
ATOM 637 N N . GLY A 1 85 ? 8.644 -6.290 -16.442 1.00 88.56 85 GLY A N 1
ATOM 638 C CA . GLY A 1 85 ? 8.985 -4.986 -17.017 1.00 88.56 85 GLY A CA 1
ATOM 639 C C . GLY A 1 85 ? 7.974 -4.444 -18.032 1.00 88.56 85 GLY A C 1
ATOM 640 O O . GLY A 1 85 ? 8.262 -3.466 -18.720 1.00 88.56 85 GLY A O 1
ATOM 641 N N . ARG A 1 86 ? 6.775 -5.031 -18.148 1.00 90.56 86 ARG A N 1
ATOM 642 C CA . ARG A 1 86 ? 5.698 -4.475 -18.985 1.00 90.56 86 ARG A CA 1
ATOM 643 C C . ARG A 1 86 ? 4.944 -3.376 -18.236 1.00 90.56 86 ARG A C 1
ATOM 645 O O . ARG A 1 86 ? 4.485 -3.579 -17.115 1.00 90.56 86 ARG A O 1
ATOM 652 N N . ARG A 1 87 ? 4.755 -2.214 -18.869 1.00 91.62 87 ARG A N 1
ATOM 653 C CA . ARG A 1 87 ? 3.927 -1.136 -18.301 1.00 91.62 87 ARG A CA 1
ATOM 654 C C . ARG A 1 87 ? 2.475 -1.600 -18.184 1.00 91.62 87 ARG A C 1
ATOM 656 O O . ARG A 1 87 ? 1.893 -2.053 -19.170 1.00 91.62 87 ARG A O 1
ATOM 663 N N . LEU A 1 88 ? 1.897 -1.463 -16.995 1.00 90.44 88 LEU A N 1
ATOM 664 C CA . LEU A 1 88 ? 0.508 -1.816 -16.714 1.00 90.44 88 LEU A CA 1
ATOM 665 C C . LEU A 1 88 ? -0.398 -0.595 -16.869 1.00 90.44 88 LEU A C 1
ATOM 667 O O . LEU A 1 88 ? -1.301 -0.607 -17.701 1.00 90.44 88 LEU A O 1
ATOM 671 N N . PHE A 1 89 ? -0.143 0.464 -16.100 1.00 93.12 89 PHE A N 1
ATOM 672 C CA . PHE A 1 89 ? -0.950 1.686 -16.092 1.00 93.12 89 PHE A CA 1
ATOM 673 C C . PHE A 1 89 ? -0.194 2.848 -15.437 1.00 93.12 89 PHE A C 1
ATOM 675 O O . PHE A 1 89 ? 0.819 2.643 -14.764 1.00 93.12 89 PHE A O 1
ATOM 682 N N . ASN A 1 90 ? -0.711 4.063 -15.625 1.00 93.88 90 ASN A N 1
ATOM 683 C CA . ASN A 1 90 ? -0.233 5.263 -14.948 1.00 93.88 90 ASN A CA 1
ATOM 684 C C . ASN A 1 90 ? -1.158 5.627 -13.786 1.00 93.88 90 ASN A C 1
ATOM 686 O O . ASN A 1 90 ? -2.363 5.376 -13.837 1.00 93.88 90 ASN A O 1
ATOM 690 N N . ILE A 1 91 ? -0.589 6.250 -12.762 1.00 93.88 91 ILE A N 1
ATOM 691 C CA . ILE A 1 91 ? -1.296 6.802 -11.609 1.00 93.88 91 ILE A CA 1
ATOM 692 C C . ILE A 1 91 ? -0.732 8.190 -11.279 1.00 93.88 91 ILE A C 1
ATOM 694 O O . ILE A 1 91 ? 0.452 8.457 -11.523 1.00 93.88 91 ILE A O 1
ATOM 698 N N . PRO A 1 92 ? -1.541 9.071 -10.668 1.00 92.94 92 PRO A N 1
ATOM 699 C CA . PRO A 1 92 ? -1.028 10.326 -10.144 1.00 92.94 92 PRO A CA 1
ATOM 700 C C . PRO A 1 92 ? 0.040 10.076 -9.073 1.00 92.94 92 PRO A C 1
ATOM 702 O O . PRO A 1 92 ? 0.015 9.073 -8.352 1.00 92.94 92 PRO A O 1
ATOM 705 N N . ARG A 1 93 ? 0.970 11.024 -8.933 1.00 91.19 93 ARG A N 1
ATOM 706 C CA . ARG A 1 93 ? 1.928 11.006 -7.824 1.00 91.19 93 ARG A CA 1
ATOM 707 C C . ARG A 1 93 ? 1.199 11.211 -6.501 1.00 91.19 93 ARG A C 1
ATOM 709 O O . ARG A 1 93 ? 0.268 12.005 -6.408 1.00 91.19 93 ARG A O 1
ATOM 716 N N . GLY A 1 94 ? 1.659 10.519 -5.469 1.00 90.25 94 GLY A N 1
ATOM 717 C CA . GLY A 1 94 ? 1.032 10.564 -4.158 1.00 90.25 94 GLY A CA 1
ATOM 718 C C . GLY A 1 94 ? 1.619 9.538 -3.206 1.00 90.25 94 GLY A C 1
ATOM 719 O O . GLY A 1 94 ? 2.568 8.828 -3.544 1.00 90.25 94 GLY A O 1
ATOM 720 N N . ALA A 1 95 ? 1.040 9.451 -2.013 1.00 91.31 95 ALA A N 1
ATOM 721 C CA . ALA A 1 95 ? 1.351 8.357 -1.105 1.00 91.31 95 ALA A CA 1
ATOM 722 C C . ALA A 1 95 ? 0.777 7.046 -1.661 1.00 91.31 95 ALA A C 1
ATOM 724 O O . ALA A 1 95 ? -0.296 7.049 -2.268 1.00 91.31 95 ALA A O 1
ATOM 725 N N . LEU A 1 96 ? 1.489 5.938 -1.446 1.00 92.25 96 LEU A N 1
ATOM 726 C CA . LEU A 1 96 ? 1.156 4.626 -1.997 1.00 92.25 96 LEU A CA 1
ATOM 727 C C . LEU A 1 96 ? 1.046 3.584 -0.882 1.00 92.25 96 LEU A C 1
ATOM 729 O O . LEU A 1 96 ? 1.919 3.513 -0.021 1.00 92.25 96 LEU A O 1
ATOM 733 N N . TYR A 1 97 ? 0.010 2.749 -0.938 1.00 92.75 97 TYR A N 1
ATOM 734 C CA . TYR A 1 97 ? -0.142 1.550 -0.107 1.00 92.75 97 TYR A CA 1
ATOM 735 C C . TYR A 1 97 ? -0.564 0.370 -0.974 1.00 92.75 97 TYR A C 1
ATOM 737 O O . TYR A 1 97 ? -1.351 0.537 -1.902 1.00 92.75 97 TYR A O 1
ATOM 745 N N . ILE A 1 98 ? -0.089 -0.831 -0.648 1.00 92.62 98 ILE A N 1
ATOM 746 C CA . ILE A 1 98 ? -0.600 -2.069 -1.243 1.00 92.62 98 ILE A CA 1
ATOM 747 C C . ILE A 1 98 ? -1.256 -2.896 -0.162 1.00 92.62 98 ILE A C 1
ATOM 749 O O . ILE A 1 98 ? -0.674 -3.115 0.901 1.00 92.62 98 ILE A O 1
ATOM 753 N N . VAL A 1 99 ? -2.446 -3.393 -0.480 1.00 92.69 99 VAL A N 1
ATOM 754 C CA . VAL A 1 99 ? -3.138 -4.396 0.319 1.00 92.69 99 VAL A CA 1
ATOM 755 C C . VAL A 1 99 ? -3.656 -5.471 -0.631 1.00 92.69 99 VAL A C 1
ATOM 757 O O . VAL A 1 99 ? -4.536 -5.223 -1.462 1.00 92.69 99 VAL A O 1
ATOM 760 N N . ASP A 1 100 ? -3.081 -6.665 -0.516 1.00 90.88 100 ASP A N 1
ATOM 761 C CA . ASP A 1 100 ? -3.253 -7.779 -1.454 1.00 90.88 100 ASP A CA 1
ATOM 762 C C . ASP A 1 100 ? -2.901 -7.364 -2.896 1.00 90.88 100 ASP A C 1
ATOM 764 O O . ASP A 1 100 ? -1.805 -6.877 -3.158 1.00 90.88 100 ASP A O 1
ATOM 768 N N . SER A 1 101 ? -3.828 -7.531 -3.841 1.00 91.00 101 SER A N 1
ATOM 769 C CA . SER A 1 101 ? -3.692 -7.119 -5.239 1.00 91.00 101 SER A CA 1
ATOM 770 C C . SER A 1 101 ? -4.226 -5.709 -5.522 1.00 91.00 101 SER A C 1
ATOM 772 O O . SER A 1 101 ? -4.449 -5.365 -6.683 1.00 91.00 101 SER A O 1
ATOM 774 N N . THR A 1 102 ? -4.460 -4.889 -4.494 1.00 94.12 102 THR A N 1
ATOM 775 C CA . THR A 1 102 ? -5.007 -3.533 -4.642 1.00 94.12 102 THR A CA 1
ATOM 776 C C . THR A 1 102 ? -3.958 -2.490 -4.280 1.00 94.12 102 THR A C 1
ATOM 778 O O . THR A 1 102 ? -3.415 -2.497 -3.173 1.00 94.12 102 THR A O 1
ATOM 781 N N . LEU A 1 103 ? -3.704 -1.568 -5.206 1.00 95.19 103 LEU A N 1
ATOM 782 C CA . LEU A 1 103 ? -2.895 -0.376 -4.983 1.00 95.19 103 LEU A CA 1
ATOM 783 C C . LEU A 1 103 ? -3.800 0.790 -4.588 1.00 95.19 103 LEU A C 1
ATOM 785 O O . LEU A 1 103 ? -4.768 1.098 -5.278 1.00 95.19 103 LEU A O 1
ATOM 789 N N . TYR A 1 104 ? -3.454 1.458 -3.499 1.00 95.44 104 TYR A N 1
ATOM 790 C CA . TYR A 1 104 ? -4.123 2.652 -3.006 1.00 95.44 104 TYR A CA 1
ATOM 791 C C . TYR A 1 104 ? -3.213 3.851 -3.220 1.00 95.44 104 TYR A C 1
ATOM 793 O O . TYR A 1 104 ? -2.053 3.837 -2.801 1.00 95.44 104 TYR A O 1
ATOM 801 N N . VAL A 1 105 ? -3.755 4.893 -3.842 1.00 95.12 105 VAL A N 1
ATOM 802 C CA . VAL A 1 105 ? -3.018 6.109 -4.189 1.00 95.12 105 VAL A CA 1
ATOM 803 C C . VAL A 1 105 ? -3.716 7.307 -3.575 1.00 95.12 105 VAL A C 1
ATOM 805 O O . VAL A 1 105 ? -4.870 7.575 -3.897 1.00 95.12 105 VAL A O 1
ATOM 808 N N . ASN A 1 106 ? -3.0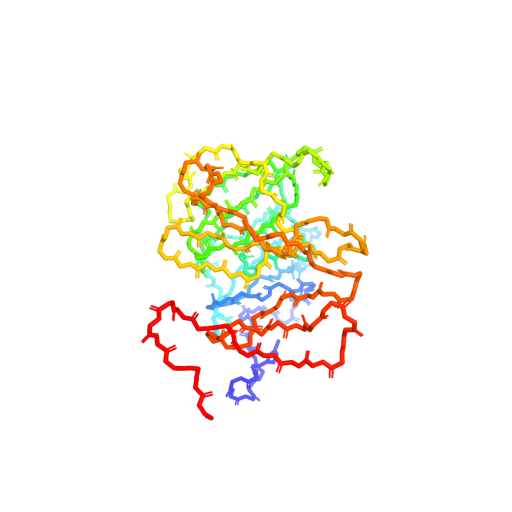12 8.039 -2.717 1.00 94.81 106 ASN A N 1
ATOM 809 C CA . ASN A 1 106 ? -3.485 9.310 -2.183 1.00 94.81 106 ASN A CA 1
ATOM 810 C C . ASN A 1 106 ? -2.728 10.460 -2.845 1.00 94.81 106 ASN A C 1
ATOM 812 O O . ASN A 1 106 ? -1.626 10.825 -2.421 1.00 94.81 106 ASN A O 1
ATOM 816 N N . ALA A 1 107 ? -3.342 11.020 -3.885 1.00 90.00 107 ALA A N 1
ATOM 817 C CA . ALA A 1 107 ? -2.823 12.174 -4.612 1.00 90.00 107 ALA A CA 1
ATOM 818 C C . ALA A 1 107 ? -3.161 13.515 -3.936 1.00 90.00 107 ALA A C 1
ATOM 820 O O . ALA A 1 107 ? -2.532 14.522 -4.254 1.00 90.00 107 ALA A O 1
ATOM 821 N N . SER A 1 108 ? -4.106 13.548 -2.983 1.00 88.69 108 SER A N 1
ATOM 822 C CA . SER A 1 108 ? -4.471 14.786 -2.275 1.00 88.69 108 SER A CA 1
ATOM 823 C C . SER A 1 108 ? -3.344 15.286 -1.366 1.00 88.69 108 SER A C 1
ATOM 825 O O . SER A 1 108 ? -3.312 16.455 -0.985 1.00 88.69 108 SER A O 1
ATOM 827 N N . GLY A 1 109 ? -2.421 14.395 -0.983 1.00 78.88 109 GLY A N 1
ATOM 828 C CA . GLY A 1 109 ? -1.323 14.688 -0.059 1.00 78.88 109 GLY A CA 1
ATOM 829 C C . GLY A 1 109 ? -1.781 14.951 1.380 1.00 78.88 109 GLY A C 1
ATOM 830 O O . GLY A 1 109 ? -0.950 15.141 2.268 1.00 78.88 109 GLY A O 1
ATOM 831 N N . SER A 1 110 ? -3.091 14.934 1.638 1.00 85.81 110 SER A N 1
ATOM 832 C CA . SER A 1 110 ? -3.665 15.148 2.958 1.00 85.81 110 SER A CA 1
ATOM 833 C C . SER A 1 110 ? -3.698 13.836 3.730 1.00 85.81 110 SER A C 1
ATOM 835 O O . SER A 1 110 ? -4.319 12.863 3.308 1.00 85.81 110 SER A O 1
ATOM 837 N N . GLN A 1 111 ? -3.044 13.810 4.891 1.00 80.38 111 GLN A N 1
ATOM 838 C CA . GLN A 1 111 ? -3.171 12.694 5.835 1.00 80.38 111 GLN A CA 1
ATOM 839 C C . GLN A 1 111 ? -4.425 12.810 6.711 1.00 80.38 111 GLN A C 1
ATOM 841 O O . GLN A 1 111 ? -4.900 11.806 7.234 1.00 80.38 111 GLN A O 1
ATOM 846 N N . ALA A 1 112 ? -4.948 14.028 6.888 1.00 83.06 112 ALA A N 1
ATOM 847 C CA . ALA A 1 112 ? -6.135 14.289 7.704 1.00 83.06 112 ALA A CA 1
ATOM 848 C C . ALA A 1 112 ? -7.437 13.980 6.952 1.00 83.06 112 ALA A C 1
ATOM 850 O O . ALA A 1 112 ? -8.404 13.528 7.555 1.00 83.06 112 ALA A O 1
ATOM 851 N N . PHE A 1 113 ? -7.432 14.207 5.638 1.00 86.12 113 PHE A N 1
ATOM 852 C CA . PHE A 1 113 ? -8.550 13.959 4.729 1.00 86.12 113 PHE A CA 1
ATOM 853 C C . PHE A 1 113 ? -8.020 13.215 3.501 1.00 86.12 113 PHE A C 1
ATOM 855 O O . PHE A 1 113 ? -7.888 13.808 2.427 1.00 86.12 113 PHE A O 1
ATOM 862 N N . PRO A 1 114 ? -7.572 11.965 3.680 1.00 90.94 114 PRO A N 1
ATOM 863 C CA . PRO A 1 114 ? -6.980 11.229 2.586 1.00 90.94 114 PRO A CA 1
ATOM 864 C C . PRO A 1 114 ? -8.039 10.843 1.556 1.00 90.94 114 PRO A C 1
ATOM 866 O O . PRO A 1 114 ? -9.169 10.517 1.904 1.00 90.94 114 PRO A O 1
ATOM 869 N N . GLU A 1 115 ? -7.642 10.835 0.289 1.00 95.06 115 GLU A N 1
ATOM 870 C CA . GLU A 1 115 ? -8.478 10.379 -0.820 1.00 95.06 115 GLU A CA 1
ATOM 871 C C . GLU A 1 115 ? -7.752 9.224 -1.508 1.00 95.06 115 GLU A C 1
ATOM 873 O O . GLU A 1 115 ? -6.982 9.415 -2.448 1.00 95.06 115 GLU A O 1
ATOM 878 N N . TRP A 1 116 ? -7.933 8.013 -0.982 1.00 96.38 116 TRP A N 1
ATOM 879 C CA . TRP A 1 116 ? -7.272 6.815 -1.490 1.00 96.38 116 TRP A CA 1
ATOM 880 C C . TRP A 1 116 ? -8.033 6.244 -2.680 1.00 96.38 116 TRP A C 1
ATOM 882 O O . TRP A 1 116 ? -8.965 5.456 -2.513 1.00 96.38 116 TRP A O 1
ATOM 892 N N . GLN A 1 117 ? -7.607 6.608 -3.886 1.00 97.00 117 GLN A N 1
ATOM 893 C CA . GLN A 1 117 ? -8.065 5.967 -5.113 1.00 97.00 117 GLN A CA 1
ATOM 894 C C . GLN A 1 117 ? -7.527 4.533 -5.181 1.00 97.00 117 GLN A C 1
ATOM 896 O O . GLN A 1 117 ? -6.316 4.314 -5.098 1.00 97.00 117 GLN A O 1
ATOM 901 N N . GLN A 1 118 ? -8.424 3.562 -5.355 1.00 96.56 118 GLN A N 1
ATOM 902 C CA . GLN A 1 118 ? -8.067 2.155 -5.542 1.00 96.56 118 GLN A CA 1
ATOM 903 C C . GLN A 1 118 ? -7.750 1.835 -7.001 1.00 96.56 118 GLN A C 1
ATOM 905 O O . GLN A 1 118 ? -8.459 2.301 -7.896 1.00 96.56 118 GLN A O 1
ATOM 910 N N . TYR A 1 119 ? -6.767 0.967 -7.219 1.00 95.94 119 TYR A N 1
ATOM 911 C CA . TYR A 1 119 ? -6.456 0.341 -8.500 1.00 95.94 119 TYR A CA 1
ATOM 912 C C . TYR A 1 119 ? -6.241 -1.159 -8.305 1.00 95.94 119 TYR A C 1
ATOM 914 O O . TYR A 1 119 ? -5.451 -1.582 -7.459 1.00 95.94 119 TYR A O 1
ATOM 922 N N . ASP A 1 120 ? -6.920 -1.973 -9.106 1.00 94.06 120 ASP A N 1
ATOM 923 C CA . ASP A 1 120 ? -6.600 -3.394 -9.232 1.00 94.06 120 ASP A CA 1
ATOM 924 C C . ASP A 1 120 ? -5.254 -3.551 -9.956 1.00 94.06 120 ASP A C 1
ATOM 926 O O . ASP A 1 120 ? -5.109 -3.093 -11.086 1.00 94.06 120 ASP A O 1
ATOM 930 N N . LEU A 1 121 ? -4.255 -4.167 -9.321 1.00 90.50 121 LEU A N 1
ATOM 931 C CA . LEU A 1 121 ? -2.899 -4.258 -9.879 1.00 90.50 121 LEU A CA 1
ATOM 932 C C . LEU A 1 121 ? -2.824 -5.040 -11.203 1.00 90.50 121 LEU A C 1
ATOM 934 O O . LEU A 1 121 ? -2.132 -4.575 -12.108 1.00 90.50 121 LEU A O 1
ATOM 938 N N . PRO A 1 122 ? -3.509 -6.188 -11.374 1.00 86.62 122 PRO A N 1
ATOM 939 C CA . PRO A 1 122 ? -3.495 -6.902 -12.648 1.00 86.62 122 PRO A CA 1
ATOM 940 C C . PRO A 1 122 ? -4.048 -6.097 -13.830 1.00 86.62 122 PRO A C 1
ATOM 942 O O . PRO A 1 122 ? -3.498 -6.180 -14.929 1.00 86.62 122 PRO A O 1
ATOM 945 N N . SER A 1 123 ? -5.141 -5.352 -13.631 1.00 88.75 123 SER A N 1
ATOM 946 C CA . SER A 1 123 ? -5.868 -4.687 -14.725 1.00 88.75 123 SER A CA 1
ATOM 947 C C . SER A 1 123 ? -5.671 -3.174 -14.815 1.00 88.75 123 SER A C 1
ATOM 949 O O . SER A 1 123 ? -6.016 -2.580 -15.834 1.00 88.75 123 SER A O 1
ATOM 951 N N . GLY A 1 124 ? -5.175 -2.532 -13.759 1.00 91.62 124 GLY A N 1
ATOM 952 C CA . GLY A 1 124 ? -5.164 -1.075 -13.611 1.00 91.62 124 GLY A CA 1
ATOM 953 C C . GLY A 1 124 ? -6.548 -0.454 -13.445 1.00 91.62 124 GLY A C 1
ATOM 954 O O . GLY A 1 124 ? -6.684 0.768 -13.483 1.00 91.62 124 GLY A O 1
ATOM 955 N N . LYS A 1 125 ? -7.601 -1.265 -13.285 1.00 95.00 125 LYS A N 1
ATOM 956 C CA . LYS A 1 125 ? -8.967 -0.758 -13.180 1.00 95.00 125 LYS A CA 1
ATOM 957 C C . LYS A 1 125 ? -9.134 0.023 -11.880 1.00 95.00 125 LYS A C 1
ATOM 959 O O . LYS A 1 125 ? -8.910 -0.511 -10.794 1.00 95.00 125 LYS A O 1
ATOM 964 N N . ALA A 1 126 ? -9.586 1.267 -12.010 1.00 95.38 126 ALA A N 1
ATOM 965 C CA . ALA A 1 126 ? -9.921 2.107 -10.874 1.00 95.38 126 ALA A CA 1
ATOM 966 C C . ALA A 1 126 ? -11.163 1.576 -10.133 1.00 95.38 126 ALA A C 1
ATOM 968 O O . ALA A 1 126 ? -12.173 1.221 -10.752 1.00 95.38 126 ALA A O 1
ATOM 969 N N . GLY A 1 127 ? -11.069 1.521 -8.807 1.00 94.94 127 GLY A N 1
ATOM 970 C CA . GLY A 1 127 ? -12.178 1.270 -7.886 1.00 94.94 127 GLY A CA 1
ATOM 971 C C . GLY A 1 127 ? -12.733 2.569 -7.286 1.00 94.94 127 GLY A C 1
ATOM 972 O O . GLY A 1 127 ? -12.521 3.647 -7.847 1.00 94.94 127 GLY A O 1
ATOM 973 N N . PRO A 1 128 ? -13.443 2.499 -6.150 1.00 95.88 128 PRO A N 1
ATOM 974 C CA . PRO A 1 128 ? -13.871 3.694 -5.432 1.00 95.88 128 PRO A CA 1
ATOM 975 C C . PRO A 1 128 ? -12.693 4.425 -4.775 1.00 95.88 128 PRO A C 1
ATOM 977 O O . PRO A 1 128 ? -11.600 3.876 -4.613 1.00 95.88 128 PRO A O 1
ATOM 980 N N . VAL A 1 129 ? -12.942 5.673 -4.382 1.00 96.31 129 VAL A N 1
ATOM 981 C CA . VAL A 1 129 ? -12.042 6.471 -3.541 1.00 96.31 129 VAL A CA 1
ATOM 982 C C . VAL A 1 129 ? -12.488 6.315 -2.090 1.00 96.31 129 VAL A C 1
ATOM 984 O O . VAL A 1 129 ? -13.655 6.559 -1.790 1.00 96.31 129 VAL A O 1
ATOM 987 N N . CYS A 1 130 ? -11.576 5.924 -1.200 1.00 95.88 130 CYS A N 1
ATOM 988 C CA . CYS A 1 130 ? -11.864 5.761 0.228 1.00 95.88 130 CYS A CA 1
ATOM 989 C C . CYS A 1 130 ? -11.097 6.773 1.089 1.00 95.88 130 CYS A C 1
ATOM 991 O O . CYS A 1 130 ? -9.975 7.158 0.767 1.00 95.88 130 CYS A O 1
ATOM 993 N N . ASP A 1 131 ? -11.646 7.111 2.252 1.00 94.50 131 ASP A N 1
ATOM 994 C CA . ASP A 1 131 ? -11.045 8.001 3.255 1.00 94.50 131 ASP A CA 1
ATOM 995 C C . ASP A 1 131 ? -10.280 7.240 4.354 1.00 94.50 131 ASP A C 1
ATOM 997 O O . ASP A 1 131 ? -10.136 7.696 5.491 1.00 94.50 131 ASP A O 1
ATOM 1001 N N . PHE A 1 132 ? -9.768 6.052 4.022 1.00 94.12 132 PHE A N 1
ATOM 1002 C CA . PHE A 1 132 ? -9.075 5.191 4.972 1.00 94.12 132 PHE A CA 1
ATOM 1003 C C . PHE A 1 132 ? -7.861 5.876 5.609 1.00 94.12 132 PHE A C 1
ATOM 1005 O O . PHE A 1 132 ? -7.006 6.454 4.940 1.00 94.12 132 PHE A O 1
ATOM 1012 N N . ALA A 1 133 ? -7.709 5.724 6.922 1.00 91.69 133 ALA A N 1
ATOM 1013 C CA . ALA A 1 133 ? -6.510 6.158 7.628 1.00 91.69 133 ALA A CA 1
ATOM 1014 C C . ALA A 1 133 ? -5.387 5.115 7.468 1.00 91.69 133 ALA A C 1
ATOM 1016 O O . ALA A 1 133 ? -5.047 4.427 8.429 1.00 91.69 133 ALA A O 1
ATOM 1017 N N . MET A 1 134 ? -4.828 4.966 6.260 1.00 93.12 134 MET A N 1
ATOM 1018 C CA . MET A 1 134 ? -3.825 3.932 5.929 1.00 93.12 134 MET A CA 1
ATOM 1019 C C . MET A 1 134 ? -2.597 3.917 6.845 1.00 93.12 134 MET A C 1
ATOM 1021 O O . MET A 1 134 ? -2.032 2.856 7.085 1.00 93.12 134 MET A O 1
ATOM 1025 N N . GLN A 1 135 ? -2.235 5.050 7.444 1.00 90.25 135 GLN A N 1
ATOM 1026 C CA . GLN A 1 135 ? -1.185 5.135 8.464 1.00 90.25 135 GLN A CA 1
ATOM 1027 C C . GLN A 1 135 ? -1.466 4.300 9.728 1.00 90.25 135 GLN A C 1
ATOM 1029 O O . GLN A 1 135 ? -0.552 4.017 10.494 1.00 90.25 135 GLN A O 1
ATOM 1034 N N . ASN A 1 136 ? -2.727 3.927 9.952 1.00 93.62 136 ASN A N 1
ATOM 1035 C CA . ASN A 1 136 ? -3.195 3.115 11.074 1.00 93.62 136 ASN A CA 1
ATOM 1036 C C . ASN A 1 136 ? -3.559 1.684 10.645 1.00 93.62 136 ASN A C 1
ATOM 1038 O O . ASN A 1 136 ? -4.141 0.951 11.442 1.00 93.62 136 ASN A O 1
ATOM 1042 N N . PHE A 1 137 ? -3.302 1.291 9.394 1.00 94.75 137 PHE A N 1
ATOM 1043 C CA . PHE A 1 137 ? -3.635 -0.040 8.889 1.00 94.75 137 PHE A CA 1
ATOM 1044 C C . PHE A 1 137 ? -2.840 -1.121 9.631 1.00 94.75 137 PHE A C 1
ATOM 1046 O O . PHE A 1 137 ? -1.618 -1.035 9.733 1.00 94.75 137 PHE A O 1
ATOM 1053 N N . ILE A 1 138 ? -3.526 -2.154 10.128 1.00 95.06 138 ILE A N 1
ATOM 1054 C CA . ILE A 1 138 ? -2.887 -3.263 10.860 1.00 95.06 138 ILE A CA 1
ATOM 1055 C C . ILE A 1 138 ? -3.203 -4.650 10.294 1.00 95.06 138 ILE A C 1
ATOM 1057 O O . ILE A 1 138 ? -2.623 -5.643 10.736 1.00 95.06 138 ILE A O 1
ATOM 1061 N N . GLY A 1 139 ? -4.118 -4.760 9.333 1.00 93.62 139 GLY A N 1
ATOM 1062 C CA . GLY A 1 139 ? -4.449 -6.050 8.743 1.00 93.62 139 GLY A CA 1
ATOM 1063 C C . GLY A 1 139 ? -5.669 -6.027 7.841 1.00 93.62 139 GLY A C 1
ATOM 1064 O O . GLY A 1 139 ? -6.483 -5.109 7.878 1.00 93.62 139 GLY A O 1
ATOM 1065 N N . VAL A 1 140 ? -5.781 -7.076 7.037 1.00 94.19 140 VAL A N 1
ATOM 1066 C CA . VAL A 1 140 ? -6.855 -7.291 6.072 1.00 94.19 140 VAL A CA 1
ATOM 1067 C C . VAL A 1 140 ? -7.237 -8.770 6.065 1.00 94.19 140 VAL A C 1
ATOM 1069 O O . VAL A 1 140 ? -6.393 -9.627 6.346 1.00 94.19 140 VAL A O 1
ATOM 1072 N N . ASN A 1 141 ? -8.496 -9.049 5.753 1.00 89.94 141 ASN A N 1
ATOM 1073 C CA . ASN A 1 141 ? -8.973 -10.337 5.252 1.00 89.94 141 ASN A CA 1
ATOM 1074 C C . ASN A 1 141 ? -9.718 -10.108 3.920 1.00 89.94 141 ASN A C 1
ATOM 1076 O O . ASN A 1 141 ? -9.719 -8.990 3.412 1.00 89.94 141 ASN A O 1
ATOM 1080 N N . ASP A 1 142 ? -10.385 -11.130 3.383 1.00 88.12 142 ASP A N 1
ATOM 1081 C CA . ASP A 1 142 ? -11.036 -11.095 2.063 1.00 88.12 142 ASP A CA 1
ATOM 1082 C C . ASP A 1 142 ? -11.815 -9.805 1.742 1.00 88.12 142 ASP A C 1
ATOM 1084 O O . ASP A 1 142 ? -11.743 -9.308 0.618 1.00 88.12 142 ASP A O 1
ATOM 1088 N N . THR A 1 143 ? -12.544 -9.238 2.711 1.00 92.31 143 THR A N 1
ATOM 1089 C CA . THR A 1 143 ? -13.363 -8.030 2.497 1.00 92.31 143 THR A CA 1
ATOM 1090 C C . THR A 1 143 ? -13.134 -6.924 3.514 1.00 92.31 143 THR A C 1
ATOM 1092 O O . THR A 1 143 ? -13.581 -5.804 3.296 1.00 92.31 143 THR A O 1
ATOM 1095 N N . THR A 1 144 ? -12.466 -7.197 4.632 1.00 95.31 144 THR A N 1
ATOM 1096 C CA . THR A 1 144 ? -12.409 -6.289 5.779 1.00 95.31 144 THR A CA 1
ATOM 1097 C C . THR A 1 144 ? -10.991 -5.817 6.038 1.00 95.31 144 THR A C 1
ATOM 1099 O O . THR A 1 144 ? -10.077 -6.617 6.225 1.00 95.31 144 THR A O 1
ATOM 1102 N N . MET A 1 145 ? -10.822 -4.502 6.134 1.00 96.75 145 MET A N 1
ATOM 1103 C CA . MET A 1 145 ? -9.586 -3.856 6.563 1.00 96.75 145 MET A CA 1
ATOM 1104 C C . MET A 1 145 ? -9.703 -3.380 8.008 1.00 96.75 145 MET A C 1
ATOM 1106 O O . MET A 1 145 ? -10.739 -2.854 8.418 1.00 96.75 145 MET A O 1
ATOM 1110 N N . LEU A 1 146 ? -8.623 -3.535 8.769 1.00 96.44 146 LEU A N 1
ATOM 1111 C CA . LEU A 1 146 ? -8.528 -3.161 10.173 1.00 96.44 146 LEU A CA 1
ATOM 1112 C C . LEU A 1 146 ? -7.567 -1.992 10.369 1.00 96.44 146 LEU A C 1
ATOM 1114 O O . LEU A 1 146 ? -6.437 -2.008 9.875 1.00 96.44 146 LEU A O 1
ATOM 1118 N N . PHE A 1 147 ? -8.009 -1.012 11.156 1.00 96.12 147 PHE A N 1
ATOM 1119 C CA . PHE A 1 147 ? -7.249 0.196 11.460 1.00 96.12 147 PHE A CA 1
ATOM 1120 C C . PHE A 1 147 ? -7.226 0.470 12.962 1.00 96.12 147 PHE A C 1
ATOM 1122 O O . PHE A 1 147 ? -8.285 0.633 13.575 1.00 96.12 147 PHE A O 1
ATOM 1129 N N . ALA A 1 148 ? -6.031 0.559 13.543 1.00 95.44 148 ALA A N 1
ATOM 1130 C CA . ALA A 1 148 ? -5.815 0.856 14.956 1.00 95.44 148 ALA A CA 1
ATOM 1131 C C . ALA A 1 148 ? -5.105 2.210 15.111 1.00 95.44 148 ALA A C 1
ATOM 1133 O O . ALA A 1 148 ? -3.913 2.315 14.818 1.00 95.44 148 ALA A O 1
ATOM 1134 N N . PRO A 1 149 ? -5.814 3.269 15.545 1.00 91.62 149 PRO A N 1
ATOM 1135 C CA . PRO A 1 149 ? -5.202 4.568 15.778 1.00 91.62 149 PRO A CA 1
ATOM 1136 C C . PRO A 1 149 ? -4.062 4.496 16.798 1.00 91.62 149 PRO A C 1
ATOM 1138 O O . PRO A 1 149 ? -4.222 3.994 17.912 1.00 91.62 149 PRO A O 1
ATOM 1141 N N . ASN A 1 150 ? -2.917 5.077 16.451 1.00 81.38 150 ASN A N 1
ATOM 1142 C CA . ASN A 1 150 ? -1.745 5.144 17.330 1.00 81.38 150 ASN A CA 1
ATOM 1143 C C . ASN A 1 150 ? -1.670 6.436 18.172 1.00 81.38 150 ASN A C 1
ATOM 1145 O O . ASN A 1 150 ? -0.714 6.637 18.917 1.00 81.38 150 ASN A O 1
ATOM 1149 N N . MET A 1 151 ? -2.680 7.308 18.087 1.00 80.06 151 MET A N 1
ATOM 1150 C CA . MET A 1 151 ? -2.695 8.579 18.813 1.00 80.06 151 MET A CA 1
ATOM 1151 C C . MET A 1 151 ? -3.037 8.395 20.304 1.00 80.06 151 MET A C 1
ATOM 1153 O O . MET A 1 151 ? -3.947 7.619 20.632 1.00 80.06 151 MET A O 1
ATOM 1157 N N . PRO A 1 152 ? -2.358 9.104 21.229 1.00 73.12 152 PRO A N 1
ATOM 1158 C CA . PRO A 1 152 ? -2.768 9.197 22.632 1.00 73.12 152 PRO A CA 1
ATOM 1159 C C . PRO A 1 152 ? -4.217 9.679 22.759 1.00 73.12 152 PRO A C 1
ATOM 1161 O O . PRO A 1 152 ? -4.643 10.556 22.011 1.00 73.12 152 PRO A O 1
ATOM 1164 N N . ASN A 1 153 ? -4.973 9.116 23.705 1.00 74.94 153 ASN A N 1
ATOM 1165 C CA . ASN A 1 153 ? -6.369 9.489 23.990 1.00 74.94 153 ASN A CA 1
ATOM 1166 C C . ASN A 1 153 ? -7.362 9.318 22.822 1.00 74.94 153 ASN A C 1
ATOM 1168 O O . ASN A 1 153 ? -8.449 9.902 22.849 1.00 74.94 153 ASN A O 1
ATOM 1172 N N . SER A 1 154 ? -7.026 8.528 21.795 1.00 85.19 154 SER A N 1
ATOM 1173 C CA . SER A 1 154 ? -8.003 8.152 20.770 1.00 85.19 154 SER A CA 1
ATOM 1174 C C . SER A 1 154 ? -9.207 7.483 21.432 1.00 85.19 154 SER A C 1
ATOM 1176 O O . SER A 1 154 ? -9.055 6.503 22.154 1.00 85.19 154 SER A O 1
ATOM 1178 N N . GLN A 1 155 ? -10.419 7.967 21.150 1.00 89.56 155 GLN A N 1
ATOM 1179 C CA . GLN A 1 155 ? -11.648 7.316 21.624 1.00 89.56 155 GLN A CA 1
ATOM 1180 C C . GLN A 1 155 ? -11.955 6.012 20.875 1.00 89.56 155 GLN A C 1
ATOM 1182 O O . GLN A 1 155 ? -12.866 5.277 21.250 1.00 89.56 155 GLN A O 1
ATOM 1187 N N . VAL A 1 156 ? -11.218 5.731 19.800 1.00 92.81 156 VAL A N 1
ATOM 1188 C CA . VAL A 1 156 ? -11.350 4.528 18.980 1.00 92.81 156 VAL A CA 1
ATOM 1189 C C . VAL A 1 156 ? -10.074 3.712 19.113 1.00 92.81 156 VAL A C 1
ATOM 1191 O O . VAL A 1 156 ? -8.992 4.202 18.787 1.00 92.81 156 VAL A O 1
ATOM 1194 N N . LEU A 1 157 ? -10.219 2.472 19.568 1.00 93.69 157 LEU A N 1
ATOM 1195 C CA . LEU A 1 157 ? -9.127 1.514 19.697 1.00 93.69 157 LEU A CA 1
ATOM 1196 C C . LEU A 1 157 ? -8.862 0.790 18.373 1.00 93.69 157 LEU A C 1
ATOM 1198 O O . LEU A 1 157 ? -7.722 0.649 17.944 1.00 93.69 157 LEU A O 1
ATOM 1202 N N . LEU A 1 158 ? -9.936 0.338 17.725 1.00 95.06 158 LEU A N 1
ATOM 1203 C CA . LEU A 1 158 ? -9.890 -0.414 16.476 1.00 95.06 158 LEU A CA 1
ATOM 1204 C C . LEU A 1 158 ? -11.136 -0.104 15.650 1.00 95.06 158 LEU A C 1
ATOM 1206 O O . LEU A 1 158 ? -12.221 0.087 16.198 1.00 95.06 158 LEU A O 1
ATOM 1210 N N . SER A 1 159 ? -11.007 -0.061 14.332 1.00 96.06 159 SER A N 1
ATOM 1211 C CA . SER A 1 159 ? -12.144 0.012 13.413 1.00 96.06 159 SER A CA 1
ATOM 1212 C C . SER A 1 159 ? -11.969 -0.950 12.257 1.00 96.06 159 SER A C 1
ATOM 1214 O O . SER A 1 159 ? -10.846 -1.198 11.819 1.00 96.06 159 SER A O 1
ATOM 1216 N N . ALA A 1 160 ? -13.097 -1.447 11.761 1.00 96.44 160 ALA A N 1
ATOM 1217 C CA . ALA A 1 160 ? -13.169 -2.271 10.571 1.00 96.44 160 ALA A CA 1
ATOM 1218 C C . ALA A 1 160 ? -13.932 -1.556 9.469 1.00 96.44 160 ALA A C 1
ATOM 1220 O O . ALA A 1 160 ? -14.978 -0.949 9.719 1.00 96.44 160 ALA A O 1
ATOM 1221 N N . TYR A 1 161 ? -13.419 -1.677 8.255 1.00 97.56 161 TYR A N 1
ATOM 1222 C CA . TYR A 1 161 ? -14.020 -1.124 7.055 1.00 97.56 161 TYR A CA 1
ATOM 1223 C C . TYR A 1 161 ? -14.127 -2.197 5.987 1.00 97.56 161 TYR A C 1
ATOM 1225 O O . TYR A 1 161 ? -13.238 -3.038 5.859 1.00 97.56 161 TYR A O 1
ATOM 1233 N N . ASP A 1 162 ? -15.195 -2.140 5.209 1.00 96.81 162 ASP A N 1
ATOM 1234 C CA . ASP A 1 162 ? -15.328 -2.932 4.001 1.00 96.81 162 ASP A CA 1
ATOM 1235 C C . ASP A 1 162 ? -14.418 -2.348 2.910 1.00 96.81 162 ASP A C 1
ATOM 1237 O O . ASP A 1 162 ? -14.483 -1.163 2.570 1.00 96.81 162 ASP A O 1
ATOM 1241 N N . LYS A 1 163 ? -13.529 -3.189 2.381 1.00 94.00 163 LYS A N 1
ATOM 1242 C CA . LYS A 1 163 ? -12.489 -2.834 1.409 1.00 94.00 163 LYS A CA 1
ATOM 1243 C C . LYS A 1 163 ? -13.083 -2.328 0.095 1.00 94.00 163 LYS A C 1
ATOM 1245 O O . LYS A 1 163 ? -12.465 -1.498 -0.572 1.00 94.00 163 LYS A O 1
ATOM 1250 N N . THR A 1 164 ? -14.252 -2.833 -0.293 1.00 92.62 164 THR A N 1
ATOM 1251 C CA . THR A 1 164 ? -14.862 -2.575 -1.601 1.00 92.62 164 THR A CA 1
ATOM 1252 C C . THR A 1 164 ? -15.805 -1.383 -1.572 1.00 92.62 164 THR A C 1
ATOM 1254 O O . THR A 1 164 ? -15.845 -0.629 -2.534 1.00 92.62 164 THR A O 1
ATOM 1257 N N . THR A 1 165 ? -16.564 -1.200 -0.498 1.00 95.12 165 THR A N 1
ATOM 1258 C CA . THR A 1 165 ? -17.562 -0.125 -0.367 1.00 95.12 165 THR A CA 1
ATOM 1259 C C . THR A 1 165 ? -17.040 1.090 0.396 1.00 95.12 165 THR A C 1
ATOM 1261 O O . THR A 1 165 ? -17.683 2.135 0.384 1.00 95.12 165 THR A O 1
ATOM 1264 N N . CYS A 1 166 ? -15.879 0.969 1.046 1.00 96.25 166 CYS A N 1
ATOM 1265 C CA . CYS A 1 166 ? -15.321 1.947 1.980 1.00 96.25 166 CYS A CA 1
ATOM 1266 C C . CYS A 1 166 ? -16.159 2.159 3.255 1.00 96.25 166 CYS A C 1
ATOM 1268 O O . CYS A 1 166 ? -15.829 3.025 4.066 1.00 96.25 166 CYS A O 1
ATOM 1270 N N . GLU A 1 167 ? -17.232 1.396 3.475 1.00 97.00 167 GLU A N 1
ATOM 1271 C CA . GLU A 1 167 ? -18.109 1.603 4.624 1.00 97.00 167 GLU A CA 1
ATOM 1272 C C . GLU A 1 167 ? -17.479 1.088 5.919 1.00 97.00 167 GLU A C 1
ATOM 1274 O O . GLU A 1 167 ? -16.892 0.006 5.974 1.00 97.00 167 GLU A O 1
ATOM 1279 N N . ARG A 1 168 ? -17.635 1.849 7.008 1.00 96.69 168 ARG A N 1
ATOM 1280 C CA . ARG A 1 168 ? -17.224 1.386 8.336 1.00 96.69 168 ARG A CA 1
ATOM 1281 C C . ARG A 1 168 ? -18.204 0.331 8.838 1.00 96.69 168 ARG A C 1
ATOM 1283 O O . ARG A 1 168 ? -19.337 0.659 9.182 1.00 96.69 168 ARG A O 1
ATOM 1290 N N . LEU A 1 169 ? -17.726 -0.899 8.980 1.00 97.06 169 LEU A N 1
ATOM 1291 C CA . LEU A 1 169 ? -18.503 -2.036 9.469 1.00 97.06 169 LEU A CA 1
ATOM 1292 C C . LEU A 1 169 ? -18.739 -1.951 10.979 1.00 97.06 169 LEU A C 1
ATOM 1294 O O . LEU A 1 169 ? -19.857 -2.130 11.458 1.00 97.06 169 LEU A O 1
ATOM 1298 N N . TRP A 1 170 ? -17.685 -1.664 11.745 1.00 95.50 170 TRP A N 1
ATOM 1299 C CA . TRP A 1 170 ? -17.761 -1.516 13.199 1.00 95.50 170 TRP A CA 1
ATOM 1300 C C . TRP A 1 170 ? -16.565 -0.741 13.758 1.00 95.50 170 TRP A C 1
ATOM 1302 O O . TRP A 1 170 ? -15.558 -0.513 13.084 1.00 95.50 170 TRP A O 1
ATOM 1312 N N . LYS A 1 171 ? -16.683 -0.330 15.023 1.00 95.38 171 LYS A N 1
ATOM 1313 C CA . LYS A 1 171 ? -15.590 0.253 15.809 1.00 95.38 171 LYS A CA 1
ATOM 1314 C C . LYS A 1 171 ? -15.613 -0.275 17.238 1.00 95.38 171 LYS A C 1
ATOM 1316 O O . LYS A 1 171 ? -16.688 -0.479 17.800 1.00 95.38 171 LYS A O 1
ATOM 1321 N N . MET A 1 172 ? -14.435 -0.427 17.826 1.00 92.88 172 MET A N 1
ATOM 1322 C CA . MET A 1 172 ? -14.258 -0.677 19.251 1.00 92.88 172 MET A CA 1
ATOM 1323 C C . MET A 1 172 ? -13.773 0.602 19.937 1.00 92.88 172 MET A C 1
ATOM 1325 O O . MET A 1 172 ? -12.794 1.201 19.475 1.00 92.88 172 MET A O 1
ATOM 1329 N N . PRO A 1 173 ? -14.456 1.058 21.000 1.00 93.69 173 PRO A N 1
ATOM 1330 C CA . PRO A 1 173 ? -14.014 2.217 21.755 1.00 93.69 173 PRO A CA 1
ATOM 1331 C C . PRO A 1 173 ? -12.743 1.897 22.544 1.00 93.69 173 PRO A C 1
ATOM 1333 O O . PRO A 1 173 ? -12.517 0.749 22.922 1.00 93.69 173 PRO A O 1
ATOM 1336 N N . SER A 1 174 ? -11.944 2.927 22.805 1.00 91.81 174 SER A N 1
ATOM 1337 C CA . SER A 1 174 ? -10.876 2.846 23.799 1.00 91.81 174 SER A CA 1
ATOM 1338 C C . SER A 1 174 ? -11.438 3.027 25.214 1.00 91.81 174 SER A C 1
ATOM 1340 O O . SER A 1 174 ? -12.426 3.732 25.427 1.00 91.81 174 SER A O 1
ATOM 1342 N N . SER A 1 175 ? -10.786 2.391 26.173 1.00 89.38 175 SER A N 1
ATOM 1343 C CA . SER A 1 175 ? -11.033 2.387 27.613 1.00 89.38 175 SER A CA 1
ATOM 1344 C C . SER A 1 175 ? -9.939 3.123 28.397 1.00 89.38 175 SER A C 1
ATOM 1346 O O . SER A 1 175 ? -10.141 3.415 29.575 1.00 89.38 175 SER A O 1
ATOM 1348 N N . GLY A 1 176 ? -8.814 3.473 27.759 1.00 87.25 176 GLY A N 1
ATOM 1349 C CA . GLY A 1 176 ? -7.710 4.192 28.400 1.00 87.25 176 GLY A CA 1
ATOM 1350 C C . GLY A 1 176 ? -6.707 4.816 27.424 1.00 87.25 176 GLY A C 1
ATOM 1351 O O . GLY A 1 176 ? -6.772 4.616 26.211 1.00 87.25 176 GLY A O 1
ATOM 1352 N N . ALA A 1 177 ? -5.789 5.625 27.954 1.00 86.12 177 ALA A N 1
ATOM 1353 C CA . ALA A 1 177 ? -4.827 6.386 27.150 1.00 86.12 177 ALA A CA 1
ATOM 1354 C C . ALA A 1 177 ? -3.716 5.507 26.545 1.00 86.12 177 ALA A C 1
ATOM 1356 O O . ALA A 1 177 ? -3.213 5.814 25.456 1.00 86.12 177 ALA A O 1
ATOM 1357 N N . ASP A 1 178 ? -3.389 4.410 27.230 1.00 88.50 178 ASP A N 1
ATOM 1358 C CA . ASP A 1 178 ? -2.301 3.487 26.885 1.00 88.50 178 ASP A CA 1
ATOM 1359 C C . ASP A 1 178 ? -2.799 2.237 26.148 1.00 88.50 178 ASP A C 1
ATOM 1361 O O . ASP A 1 178 ? -2.028 1.339 25.794 1.00 88.50 178 ASP A O 1
ATOM 1365 N N . GLU A 1 179 ? -4.099 2.195 25.861 1.00 91.19 179 GLU A N 1
ATOM 1366 C CA . GLU A 1 179 ? -4.707 1.093 25.143 1.00 91.19 179 GLU A CA 1
ATOM 1367 C C . GLU A 1 179 ? -4.316 1.089 23.665 1.00 91.19 179 GLU A C 1
ATOM 1369 O O . GLU A 1 179 ? -4.472 2.087 22.951 1.00 91.19 179 GLU A O 1
ATOM 1374 N N . ARG A 1 180 ? -3.824 -0.053 23.183 1.00 92.25 180 ARG A N 1
ATOM 1375 C CA . ARG A 1 180 ? -3.381 -0.253 21.802 1.00 92.25 180 ARG A CA 1
ATOM 1376 C C . ARG A 1 180 ? -3.792 -1.623 21.301 1.00 92.25 180 ARG A C 1
ATOM 1378 O O . ARG A 1 180 ? -3.911 -2.565 22.077 1.00 92.25 180 ARG A O 1
ATOM 1385 N N . VAL A 1 181 ? -3.962 -1.725 19.985 1.00 94.19 181 VAL A N 1
ATOM 1386 C CA . VAL A 1 181 ? -4.115 -2.997 19.277 1.00 94.19 181 VAL A CA 1
ATOM 1387 C C . VAL A 1 181 ? -3.102 -3.059 18.147 1.00 94.19 181 VAL A C 1
ATOM 1389 O O . VAL A 1 181 ? -2.925 -2.089 17.413 1.00 94.19 181 VAL A O 1
ATOM 1392 N N . TRP A 1 182 ? -2.443 -4.202 18.002 1.00 93.69 182 TRP A N 1
ATOM 1393 C CA . TRP A 1 182 ? -1.529 -4.478 16.898 1.00 93.69 182 TRP A CA 1
ATOM 1394 C C . TRP A 1 182 ? -1.611 -5.944 16.488 1.00 93.69 182 TRP A C 1
ATOM 1396 O O . TRP A 1 182 ? -2.119 -6.792 17.222 1.00 93.69 182 TRP A O 1
ATOM 1406 N N . ARG A 1 183 ? -1.113 -6.244 15.290 1.00 93.00 183 ARG A N 1
ATOM 1407 C CA . ARG A 1 183 ? -1.088 -7.597 14.737 1.00 93.00 183 ARG A CA 1
ATOM 1408 C C . ARG A 1 183 ? 0.278 -8.244 14.967 1.00 93.00 183 ARG A C 1
ATOM 1410 O O . ARG A 1 183 ? 1.308 -7.622 14.718 1.00 93.00 183 ARG A O 1
ATOM 1417 N N . VA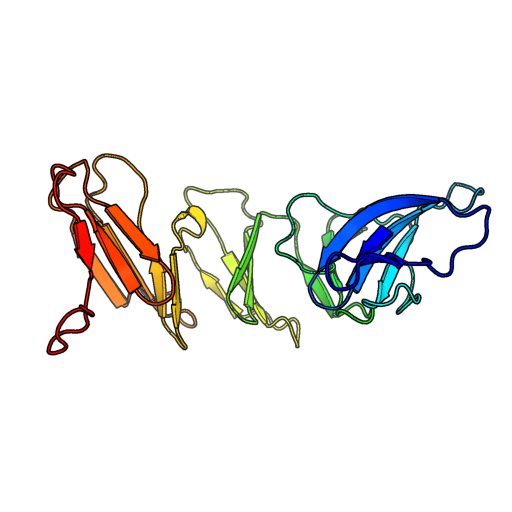L A 1 184 ? 0.279 -9.500 15.406 1.00 91.81 184 VAL A N 1
ATOM 1418 C CA . VAL A 1 184 ? 1.456 -10.377 15.474 1.00 91.81 184 VAL A CA 1
ATOM 1419 C C . VAL A 1 184 ? 1.101 -11.689 14.782 1.00 91.81 184 VAL A C 1
ATOM 1421 O O . VAL A 1 184 ? 0.278 -12.453 15.284 1.00 91.81 184 VAL A O 1
ATOM 1424 N N . GLY A 1 185 ? 1.700 -11.952 13.618 1.00 88.69 185 GLY A N 1
ATOM 1425 C CA . GLY A 1 185 ? 1.271 -13.071 12.774 1.00 88.69 185 GLY A CA 1
ATOM 1426 C C . GLY A 1 185 ? -0.197 -12.898 12.389 1.00 88.69 185 GLY A C 1
ATOM 1427 O O . GLY A 1 185 ? -0.561 -11.839 11.893 1.00 88.69 185 GLY A O 1
ATOM 1428 N N . ASP A 1 186 ? -1.043 -13.882 12.675 1.00 86.88 186 ASP A N 1
ATOM 1429 C CA . ASP A 1 186 ? -2.493 -13.815 12.422 1.00 86.88 186 ASP A CA 1
ATOM 1430 C C . ASP A 1 186 ? -3.318 -13.445 13.661 1.00 86.88 186 ASP A C 1
ATOM 1432 O O . ASP A 1 186 ? -4.547 -13.441 13.626 1.00 86.88 186 ASP A O 1
ATOM 1436 N N . THR A 1 187 ? -2.645 -13.080 14.751 1.00 90.12 187 THR A N 1
ATOM 1437 C CA . THR A 1 187 ? -3.275 -12.753 16.029 1.00 90.12 187 THR A CA 1
ATOM 1438 C C . THR A 1 187 ? -3.285 -11.248 16.252 1.00 90.12 187 THR A C 1
ATOM 1440 O O . THR A 1 187 ? -2.291 -10.559 16.010 1.00 90.12 187 THR A O 1
ATOM 1443 N N . LEU A 1 188 ? -4.395 -10.727 16.772 1.00 93.00 188 LEU A N 1
ATOM 1444 C CA . LEU A 1 188 ? -4.457 -9.363 17.285 1.00 93.00 188 LEU A CA 1
ATOM 1445 C C . LEU A 1 188 ? -4.138 -9.364 18.779 1.00 93.00 188 LEU A C 1
ATOM 1447 O O . LEU A 1 188 ? -4.758 -10.086 19.553 1.00 93.00 188 LEU A O 1
ATOM 1451 N N . ILE A 1 189 ? -3.185 -8.534 19.180 1.00 94.62 189 ILE A N 1
ATOM 1452 C CA . ILE A 1 189 ? -2.811 -8.317 20.575 1.00 94.62 189 ILE A CA 1
ATOM 1453 C C . ILE A 1 189 ? -3.334 -6.954 21.005 1.00 94.62 189 ILE A C 1
ATOM 1455 O O . ILE A 1 189 ? -3.264 -5.988 20.244 1.00 94.62 189 ILE A O 1
ATOM 1459 N N . ARG A 1 190 ? -3.857 -6.888 22.227 1.00 93.75 190 ARG A N 1
ATOM 1460 C CA . ARG A 1 190 ? -4.368 -5.685 22.876 1.00 93.75 190 ARG A CA 1
ATOM 1461 C C . ARG A 1 190 ? -3.599 -5.425 24.167 1.00 93.75 190 ARG A C 1
ATOM 1463 O O . ARG A 1 190 ? -3.402 -6.362 24.937 1.00 93.75 190 ARG A O 1
ATOM 1470 N N . SER A 1 191 ? -3.217 -4.176 24.422 1.00 93.56 191 SER A N 1
ATOM 1471 C CA . SER A 1 191 ? -2.838 -3.723 25.767 1.00 93.56 191 SER A CA 1
ATOM 1472 C C . SER A 1 191 ? -4.062 -3.239 26.543 1.00 93.56 191 SER A C 1
ATOM 1474 O O . SER A 1 191 ? -5.027 -2.779 25.936 1.00 93.56 191 SER A O 1
ATOM 1476 N N . SER A 1 192 ? -4.041 -3.336 27.871 1.00 92.12 192 SER A N 1
ATOM 1477 C CA . SER A 1 192 ? -5.055 -2.732 28.745 1.00 92.12 192 SER A CA 1
ATOM 1478 C C . SER A 1 192 ? -5.008 -1.198 28.710 1.00 92.12 192 SER A C 1
ATOM 1480 O O . SER A 1 192 ? -4.050 -0.594 28.229 1.00 92.12 192 SER A O 1
ATOM 1482 N N . GLY A 1 19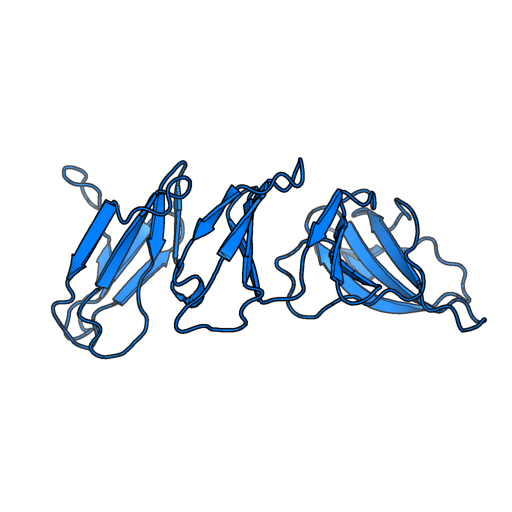3 ? -6.052 -0.547 29.236 1.00 88.56 193 GLY A N 1
ATOM 1483 C CA . GLY A 1 193 ? -6.169 0.918 29.233 1.00 88.56 193 GLY A CA 1
ATOM 1484 C C . GLY A 1 193 ? -5.074 1.668 30.002 1.00 88.56 193 GLY A C 1
ATOM 1485 O O . GLY A 1 193 ? -4.819 2.833 29.699 1.00 88.56 193 GLY A O 1
ATOM 1486 N N . ASP A 1 194 ? -4.433 0.996 30.958 1.00 89.44 194 ASP A N 1
ATOM 1487 C CA . ASP A 1 194 ? -3.276 1.447 31.743 1.00 89.44 194 ASP A CA 1
ATOM 1488 C C . ASP A 1 194 ? -1.940 0.858 31.240 1.00 89.44 194 ASP A C 1
ATOM 1490 O O . ASP A 1 194 ? -0.892 1.082 31.842 1.00 89.44 194 ASP A O 1
ATOM 1494 N N . GLY A 1 195 ? -1.974 0.068 30.161 1.00 87.88 195 GLY A N 1
ATOM 1495 C CA . GLY A 1 195 ? -0.800 -0.528 29.527 1.00 87.88 195 GLY A CA 1
ATOM 1496 C C . GLY A 1 195 ? -0.107 -1.640 30.322 1.00 87.88 195 GLY A C 1
ATOM 1497 O O . GLY A 1 195 ? 0.999 -2.031 29.949 1.00 87.88 195 GLY A O 1
ATOM 1498 N N . THR A 1 196 ? -0.704 -2.148 31.404 1.00 93.50 196 THR A N 1
ATOM 1499 C CA . THR A 1 196 ? -0.058 -3.127 32.299 1.00 93.50 196 THR A CA 1
ATOM 1500 C C . THR A 1 196 ? -0.271 -4.584 31.891 1.00 93.50 196 THR A C 1
ATOM 1502 O O . THR A 1 196 ? 0.553 -5.439 32.223 1.00 93.50 196 THR A O 1
ATOM 1505 N N . GLU A 1 197 ? -1.330 -4.878 31.137 1.00 94.50 197 GLU A N 1
ATOM 1506 C CA . GLU A 1 197 ? -1.674 -6.228 30.694 1.00 94.50 197 GLU A CA 1
ATOM 1507 C C . GLU A 1 197 ? -1.699 -6.327 29.169 1.00 94.50 197 GLU A C 1
ATOM 1509 O O . GLU A 1 197 ? -2.074 -5.385 28.470 1.00 94.50 197 GLU A O 1
ATOM 1514 N N . LEU A 1 198 ? -1.329 -7.504 28.656 1.00 94.38 198 LEU A N 1
ATOM 1515 C CA . LEU A 1 198 ? -1.458 -7.864 27.247 1.00 94.38 198 LEU A CA 1
ATOM 1516 C C . LEU A 1 198 ? -2.423 -9.033 27.104 1.00 94.38 198 LEU A C 1
ATOM 1518 O O . LEU A 1 198 ? -2.322 -10.029 27.821 1.00 94.38 198 LEU A O 1
ATOM 1522 N N . THR A 1 199 ? -3.334 -8.942 26.144 1.00 93.44 199 THR A N 1
ATOM 1523 C CA . THR A 1 199 ? -4.309 -9.997 25.866 1.00 93.44 199 THR A CA 1
ATOM 1524 C C . THR A 1 199 ? -4.405 -10.252 24.370 1.00 93.44 199 THR A C 1
ATOM 1526 O O . THR A 1 199 ? -4.411 -9.324 23.563 1.00 93.44 199 THR A O 1
ATOM 1529 N N . SER A 1 200 ? -4.504 -11.523 23.994 1.00 91.31 200 SER A N 1
ATOM 1530 C CA . SER A 1 200 ? -4.869 -11.914 22.634 1.00 91.31 200 SER A CA 1
ATOM 1531 C C . SER A 1 200 ? -6.367 -11.693 22.414 1.00 91.31 200 SER A C 1
ATOM 1533 O O . SER A 1 200 ? -7.184 -12.072 23.257 1.00 91.31 200 SER A O 1
ATOM 1535 N N . LEU A 1 201 ? -6.733 -11.079 21.292 1.00 86.12 201 LEU A N 1
ATOM 1536 C CA . LEU A 1 201 ? -8.119 -10.959 20.859 1.00 86.12 201 LEU A CA 1
ATOM 1537 C C . LEU A 1 201 ? -8.493 -12.203 20.055 1.00 86.12 201 LEU A C 1
ATOM 1539 O O . LEU A 1 201 ? -7.883 -12.499 19.030 1.00 86.12 201 LEU A O 1
ATOM 1543 N N . ALA A 1 202 ? -9.523 -12.904 20.518 1.00 78.25 202 ALA A N 1
ATOM 1544 C CA . ALA A 1 202 ? -10.103 -14.050 19.834 1.00 78.25 202 ALA A CA 1
ATOM 1545 C C . ALA A 1 202 ? -11.487 -13.703 19.280 1.00 78.25 202 ALA A C 1
ATOM 1547 O O . ALA A 1 202 ? -12.163 -12.788 19.769 1.00 78.25 202 ALA A O 1
ATOM 1548 N N . ALA A 1 203 ? -11.920 -14.453 18.268 1.00 70.06 203 ALA A N 1
ATOM 1549 C CA . ALA A 1 203 ? -13.291 -14.379 17.797 1.00 70.06 203 ALA A CA 1
ATOM 1550 C C . ALA A 1 203 ? -14.267 -14.754 18.935 1.00 70.06 203 ALA A C 1
ATOM 1552 O O . ALA A 1 203 ? -13.941 -15.586 19.788 1.00 70.06 203 ALA A O 1
ATOM 1553 N N . PRO A 1 204 ? -15.479 -14.174 18.973 1.00 59.78 204 PRO A N 1
ATOM 1554 C CA . PRO A 1 204 ? -16.480 -14.555 19.961 1.00 59.78 204 PRO A CA 1
ATOM 1555 C C . PRO A 1 204 ? -16.759 -16.066 19.914 1.00 59.78 204 PRO A C 1
ATOM 1557 O O . PRO A 1 204 ? -17.182 -16.588 18.887 1.00 59.78 204 PRO A O 1
ATOM 1560 N N . GLY A 1 205 ? -16.541 -16.760 21.034 1.00 54.19 205 GLY A N 1
ATOM 1561 C CA . GLY A 1 205 ? -16.765 -18.207 21.156 1.00 54.19 205 GLY A CA 1
ATOM 1562 C C . GLY A 1 205 ? -15.535 -19.084 20.898 1.00 54.19 205 GLY A C 1
ATOM 1563 O O . GLY A 1 205 ? -15.612 -20.291 21.118 1.00 54.19 205 GLY A O 1
ATOM 1564 N N . GLU A 1 206 ? -14.402 -18.500 20.510 1.00 52.97 206 GLU A N 1
ATOM 1565 C CA . GLU A 1 206 ? -13.132 -19.206 20.365 1.00 52.97 206 GLU A CA 1
ATOM 1566 C C . GLU A 1 206 ? -12.214 -18.857 21.545 1.00 52.97 206 GLU A C 1
ATOM 1568 O O . GLU A 1 206 ? -12.079 -17.694 21.931 1.00 52.97 206 GLU A O 1
ATOM 1573 N N . ALA A 1 207 ? -11.622 -19.868 22.186 1.00 53.09 207 ALA A N 1
ATOM 1574 C CA . ALA A 1 207 ? -10.657 -19.617 23.251 1.00 53.09 207 ALA A CA 1
ATOM 1575 C C . 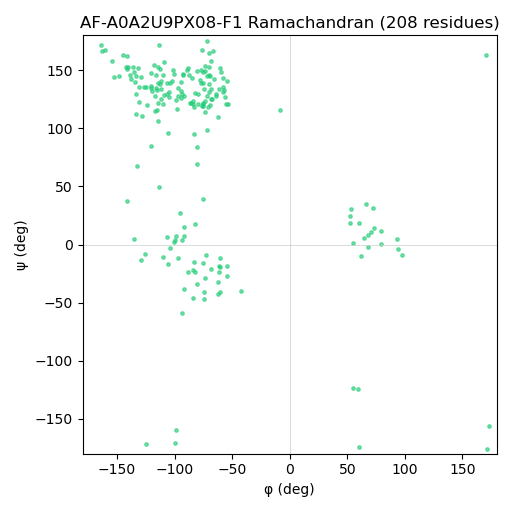ALA A 1 207 ? -9.373 -19.029 22.636 1.00 53.09 207 ALA A C 1
ATOM 1577 O O . ALA A 1 207 ? -8.937 -19.526 21.595 1.00 53.09 207 ALA A O 1
ATOM 1578 N N . PRO A 1 208 ? -8.742 -18.012 23.253 1.00 54.38 208 PRO A N 1
ATOM 1579 C CA . PRO A 1 208 ? -7.490 -17.472 22.741 1.00 54.38 208 PRO A CA 1
ATOM 1580 C C . PRO A 1 208 ? -6.418 -18.575 22.662 1.00 54.38 208 PRO A C 1
ATOM 1582 O O . PRO A 1 208 ? -6.390 -19.456 23.533 1.00 54.38 208 PRO A O 1
ATOM 1585 N N . PRO A 1 209 ? -5.549 -18.553 21.632 1.00 56.91 209 PRO A N 1
ATOM 1586 C CA . PRO A 1 209 ? -4.466 -19.522 21.508 1.00 56.91 209 PRO A CA 1
ATOM 1587 C C . PRO A 1 209 ? -3.584 -19.484 22.764 1.00 56.91 209 PRO A C 1
ATOM 1589 O O . PRO A 1 209 ? -3.259 -18.403 23.259 1.00 56.91 209 PRO A O 1
ATOM 1592 N N . ARG A 1 210 ? -3.277 -20.673 23.301 1.00 47.19 210 ARG A N 1
ATOM 1593 C CA . ARG A 1 210 ? -2.448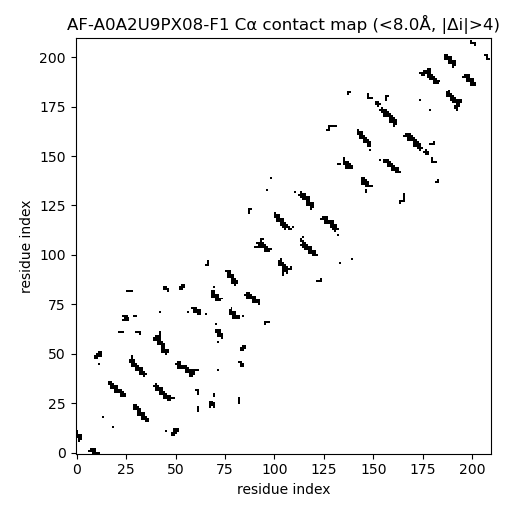 -20.864 24.502 1.00 47.19 210 ARG A CA 1
ATOM 1594 C C . ARG A 1 210 ? -0.970 -20.652 24.221 1.00 47.19 210 ARG A C 1
ATOM 1596 O O . ARG A 1 210 ? -0.524 -21.100 23.142 1.00 47.19 210 ARG A O 1
#

Foldseek 3Di:
DADPVPGDDADLPDDPQWDWDDWQAAVFWIWTFIDDPPPFGWIWTAGPRNYTAEDIHTPWDDDPDAPRFPWIDDPQWIFGADNRHHTQDIDHDADWDDDPQKIWGFNVNDLPATFTWIARNNHRDTAHTARDNVVQWADDDPFKTKGADPQFPFQFGMWIAGPRPNHTPDTDGQPARLWHWHDDPNWIWIAHRVRPDIDTDDDVPDDGDD

Organism: Mycolicibacterium smegmatis (strain MKD8) (NCBI:txid1214915)

Mean predicted aligned error: 7.51 Å

Sequence (210 aa):
MFSVKDGKVLHDGSTESDRLERTLVYPGGFAAHVDRNDDDLVVQFFDSTGNRVGDSVRDGSLPDGTPGLPIVTSDGEYSVFSVDGRRLFNIPRGALYIVDSTLYVNASGSQAFPEWQQYDLPSGKAGPVCDFAMQNFIGVNDTTMLFAPNMPNSQVLLSAYDKTTCERLWKMPSSGADERVWRVGDTLIRSSGDGTELTSLAAPGEAPPR